Protein 6XPJ (pdb70)

Structure (mmCIF, N/CA/C/O backbone):
data_6XPJ
#
_entry.id   6XPJ
#
_cell.length_a   79.290
_cell.length_b   79.290
_cell.length_c   100.790
_cell.angle_alpha   90.000
_cell.angle_beta   90.000
_cell.angle_gamma   90.000
#
_symmetry.space_group_name_H-M   'P 42 21 2'
#
loop_
_entity.id
_entity.type
_entity.pdbx_description
1 polymer 'Ethanolamine utilization protein EutS'
2 non-polymer 'SULFATE ION'
3 water water
#
loop_
_atom_site.group_PDB
_atom_site.id
_atom_site.type_symbol
_atom_site.label_atom_id
_atom_site.label_alt_id
_atom_site.label_comp_id
_atom_site.label_asym_id
_atom_site.label_entity_id
_atom_site.label_seq_id
_atom_site.pdbx_PDB_ins_code
_atom_site.Cartn_x
_atom_site.Cartn_y
_atom_site.Cartn_z
_atom_site.occupancy
_atom_site.B_iso_or_equiv
_atom_site.auth_seq_id
_atom_site.auth_comp_id
_atom_site.auth_asym_id
_atom_site.auth_atom_id
_atom_site.pdbx_PDB_model_num
ATOM 1 N N . ILE A 1 9 ? 25.115 31.697 -12.882 1.000 51.669 8 ILE A N 1
ATOM 2 C CA . ILE A 1 9 ? 24.867 30.983 -11.582 1.000 47.536 8 ILE A CA 1
ATOM 3 C C . ILE A 1 9 ? 25.874 29.833 -11.458 1.000 40.787 8 ILE A C 1
ATOM 4 O O . ILE A 1 9 ? 25.924 28.985 -12.372 1.000 51.734 8 ILE A O 1
ATOM 9 N N . ASP A 1 10 ? 26.651 29.800 -10.372 1.000 34.985 9 ASP A N 1
ATOM 10 C CA . ASP A 1 10 ? 27.746 28.811 -10.220 1.000 33.475 9 ASP A CA 1
ATOM 11 C C . ASP A 1 10 ? 27.142 27.486 -9.754 1.000 26.410 9 ASP A C 1
ATOM 12 O O . ASP A 1 10 ? 25.948 27.435 -9.443 1.000 28.964 9 ASP A O 1
ATOM 17 N N . ARG A 1 11 ? 27.947 26.449 -9.832 1.000 24.847 10 ARG A N 1
ATOM 18 C CA . ARG A 1 11 ? 27.576 25.055 -9.496 1.000 22.631 10 ARG A CA 1
ATOM 19 C C . ARG A 1 11 ? 28.612 24.542 -8.495 1.000 23.955 10 ARG A C 1
ATOM 20 O O . ARG A 1 11 ? 29.821 24.770 -8.683 1.000 26.245 10 ARG A O 1
ATOM 28 N N . ILE A 1 12 ? 28.147 23.898 -7.447 1.000 21.304 11 ILE A N 1
ATOM 29 C CA . ILE A 1 12 ? 29.016 23.216 -6.448 1.000 22.514 11 ILE A CA 1
ATOM 30 C C . ILE A 1 12 ? 28.449 21.824 -6.215 1.000 21.995 11 ILE A C 1
ATOM 31 O O . ILE A 1 12 ? 27.231 21.655 -6.307 1.000 24.852 11 ILE A O 1
ATOM 36 N N . ILE A 1 13 ? 29.295 20.871 -5.884 1.000 19.164 12 ILE A N 1
ATOM 37 C CA . ILE A 1 13 ? 28.873 19.516 -5.442 1.000 19.695 12 ILE A CA 1
ATOM 38 C C . ILE A 1 13 ? 28.673 19.594 -3.931 1.000 19.139 12 ILE A C 1
ATOM 39 O O . ILE A 1 13 ? 29.588 20.046 -3.222 1.000 19.696 12 ILE A O 1
ATOM 44 N N . GLN A 1 14 ? 27.513 19.153 -3.481 1.000 18.105 13 GLN A N 1
ATOM 45 C CA B GLN A 1 14 ? 27.057 19.099 -2.069 0.500 19.463 13 GLN A CA 1
ATOM 46 C CA C GLN A 1 14 ? 27.261 19.080 -2.026 0.500 17.553 13 GLN A CA 1
ATOM 47 C C . GLN A 1 14 ? 27.047 17.630 -1.639 1.000 16.789 13 GLN A C 1
ATOM 48 O O . GLN A 1 14 ? 26.163 16.953 -2.138 1.000 18.376 13 GLN A O 1
ATOM 59 N N . GLU A 1 15 ? 27.939 17.175 -0.762 1.000 15.836 14 GLU A N 1
ATOM 60 C CA . GLU A 1 15 ? 27.817 15.846 -0.148 1.000 15.870 14 GLU A CA 1
ATOM 61 C C . GLU A 1 15 ? 26.808 15.974 0.985 1.000 17.102 14 GLU A C 1
ATOM 62 O O . GLU A 1 15 ? 27.147 16.592 2.007 1.000 18.980 14 GLU A O 1
ATOM 68 N N . SER A 1 16 ? 25.635 15.376 0.821 1.000 16.548 15 SER A N 1
ATOM 69 C CA . SER A 1 16 ? 24.502 15.501 1.756 1.000 15.809 15 SER A CA 1
ATOM 70 C C . SER A 1 16 ? 24.639 14.474 2.871 1.000 17.453 15 SER A C 1
ATOM 71 O O . SER A 1 16 ? 24.644 13.266 2.603 1.000 17.443 15 SER A O 1
ATOM 74 N N . VAL A 1 17 ? 24.621 14.949 4.099 1.000 16.007 16 VAL A N 1
ATOM 75 C CA . VAL A 1 17 ? 24.572 14.066 5.289 1.000 16.150 16 VAL A CA 1
ATOM 76 C C . VAL A 1 17 ? 23.550 14.684 6.224 1.000 16.464 16 VAL A C 1
ATOM 77 O O . VAL A 1 17 ? 23.313 15.887 6.175 1.000 16.894 16 VAL A O 1
ATOM 81 N N . PRO A 1 18 ? 22.959 13.892 7.121 1.000 17.191 17 PRO A N 1
ATOM 82 C CA . PRO A 1 18 ? 22.067 14.474 8.114 1.000 18.466 17 PRO A CA 1
ATOM 83 C C . PRO A 1 18 ? 22.869 15.275 9.131 1.000 18.257 17 PRO A C 1
ATOM 84 O O . PRO A 1 18 ? 23.969 14.895 9.521 1.000 18.347 17 PRO A O 1
ATOM 88 N N . GLY A 1 19 ? 22.283 16.371 9.597 1.000 16.892 18 GLY A N 1
ATOM 89 C CA . GLY A 1 19 ? 22.784 17.057 10.773 1.000 18.523 18 GLY A CA 1
ATOM 90 C C . GLY A 1 19 ? 22.332 16.371 12.061 1.000 17.291 18 GLY A C 1
ATOM 91 O O . GLY A 1 19 ? 21.746 15.277 12.043 1.000 18.646 18 GLY A O 1
ATOM 92 N N . LYS A 1 20 ? 22.661 16.992 13.186 1.000 17.486 19 LYS A N 1
ATOM 93 C CA . LYS A 1 20 ? 22.415 16.458 14.539 1.000 16.500 19 LYS A CA 1
ATOM 94 C C . LYS A 1 20 ? 21.696 17.559 15.305 1.000 17.113 19 LYS A C 1
ATOM 95 O O . LYS A 1 20 ? 22.337 18.474 15.884 1.000 17.620 19 LYS A O 1
ATOM 101 N N . GLN A 1 21 ? 20.381 17.469 15.334 1.000 15.469 20 GLN A N 1
ATOM 102 C CA . GLN A 1 21 ? 19.558 18.600 15.794 1.000 16.184 20 GLN A CA 1
ATOM 103 C C . GLN A 1 21 ? 18.199 18.131 16.270 1.000 15.920 20 GLN A C 1
ATOM 104 O O . GLN A 1 21 ? 17.560 17.290 15.629 1.000 16.040 20 GLN A O 1
ATOM 110 N N . ILE A 1 22 ? 17.742 18.741 17.350 1.000 15.467 21 ILE A N 1
ATOM 111 C CA . ILE A 1 22 ? 16.303 18.759 17.704 1.000 14.314 21 ILE A CA 1
ATOM 112 C C . ILE A 1 22 ? 15.779 20.118 17.250 1.000 14.879 21 ILE A C 1
ATOM 113 O O . ILE A 1 22 ? 16.289 21.163 17.701 1.000 16.225 21 ILE A O 1
ATOM 118 N N . THR A 1 23 ? 14.802 20.097 16.358 1.000 14.913 22 THR A N 1
ATOM 119 C CA . THR A 1 23 ? 14.249 21.327 15.752 1.000 14.752 22 THR A CA 1
ATOM 120 C C . THR A 1 23 ? 12.913 21.696 16.402 1.000 14.699 22 THR A C 1
ATOM 121 O O . THR A 1 23 ? 12.457 22.828 16.224 1.000 16.118 22 THR A O 1
ATOM 125 N N . LEU A 1 24 ? 12.300 20.803 17.168 1.000 14.127 23 LEU A N 1
ATOM 126 C CA . LEU A 1 24 ? 11.030 21.077 17.854 1.000 14.596 23 LEU A CA 1
ATOM 127 C C . LEU A 1 24 ? 10.979 20.216 19.091 1.000 14.229 23 LEU A C 1
ATOM 128 O O . LEU A 1 24 ? 11.254 19.012 19.008 1.000 14.627 23 LEU A O 1
ATOM 133 N N . ALA A 1 25 ? 10.605 20.843 20.199 1.000 14.964 24 ALA A N 1
ATOM 134 C CA . ALA A 1 25 ? 10.367 20.169 21.487 1.000 14.391 24 ALA A CA 1
ATOM 135 C C . ALA A 1 25 ? 9.249 20.948 22.147 1.000 15.592 24 ALA A C 1
ATOM 136 O O . ALA A 1 25 ? 9.513 21.969 22.808 1.000 16.594 24 ALA A O 1
ATOM 138 N N . HIS A 1 26 ? 8.016 20.540 21.874 1.000 14.917 25 HIS A N 1
ATOM 139 C CA . HIS A 1 26 ? 6.852 21.419 22.021 1.000 15.401 25 HIS A CA 1
ATOM 140 C C . HIS A 1 26 ? 5.775 20.735 22.830 1.000 14.938 25 HIS A C 1
ATOM 141 O O . HIS A 1 26 ? 5.505 19.553 22.594 1.000 16.207 25 HIS A O 1
ATOM 148 N N . VAL A 1 27 ? 5.097 21.484 23.704 1.000 15.298 26 VAL A N 1
ATOM 149 C CA . VAL A 1 27 ? 3.900 20.964 24.401 1.000 16.249 26 VAL A CA 1
ATOM 150 C C . VAL A 1 27 ? 2.693 21.795 23.978 1.000 17.221 26 VAL A C 1
ATOM 151 O O . VAL A 1 27 ? 2.740 23.054 24.062 1.000 16.673 26 VAL A O 1
ATOM 155 N N . ILE A 1 28 ? 1.639 21.108 23.571 1.000 17.812 27 ILE A N 1
ATOM 156 C CA . ILE A 1 28 ? 0.299 21.721 23.412 1.000 17.424 27 ILE A CA 1
ATOM 157 C C . ILE A 1 28 ? -0.402 21.435 24.732 1.000 16.530 27 ILE A C 1
ATOM 158 O O . ILE A 1 28 ? -0.688 20.253 25.013 1.000 17.916 27 ILE A O 1
ATOM 163 N N . ALA A 1 29 ? -0.611 22.462 25.553 1.000 19.464 28 ALA A N 1
ATOM 164 C CA . ALA A 1 29 ? -1.031 22.286 26.961 1.000 21.814 28 ALA A CA 1
ATOM 165 C C . ALA A 1 29 ? -2.456 21.745 27.023 1.000 20.759 28 ALA A C 1
ATOM 166 O O . ALA A 1 29 ? -2.717 20.821 27.858 1.000 23.571 28 ALA A O 1
ATOM 168 N N . ALA A 1 30 ? -3.347 22.276 26.174 1.000 20.440 29 ALA A N 1
ATOM 169 C CA . ALA A 1 30 ? -4.791 21.957 26.188 1.000 24.065 29 ALA A CA 1
ATOM 170 C C . ALA A 1 30 ? -5.273 21.810 24.753 1.000 21.808 29 ALA A C 1
ATOM 171 O O . ALA A 1 30 ? -5.982 22.676 24.245 1.000 23.111 29 ALA A O 1
ATOM 173 N N . PRO A 1 31 ? -4.911 20.710 24.055 1.000 20.129 30 PRO A N 1
ATOM 174 C CA . PRO A 1 31 ? -5.299 20.534 22.658 1.000 21.829 30 PRO A CA 1
ATOM 175 C C . PRO A 1 31 ? -6.810 20.677 22.440 1.000 20.668 30 PRO A C 1
ATOM 176 O O . PRO A 1 31 ? -7.609 20.238 23.269 1.000 22.414 30 PRO A O 1
ATOM 180 N N . ILE A 1 32 ? -7.164 21.218 21.287 1.000 20.940 31 ILE A N 1
ATOM 181 C CA . ILE A 1 32 ? -8.563 21.156 20.777 1.000 22.527 31 ILE A CA 1
ATOM 182 C C . ILE A 1 32 ? -8.931 19.712 20.406 1.000 24.009 31 ILE A C 1
ATOM 183 O O . ILE A 1 32 ? -8.045 18.873 20.134 1.000 24.235 31 ILE A O 1
ATOM 188 N N . GLU A 1 33 ? -10.233 19.453 20.341 1.000 26.212 32 GLU A N 1
ATOM 189 C CA . GLU A 1 33 ? -10.784 18.093 20.087 1.000 28.042 32 GLU A CA 1
ATOM 190 C C . GLU A 1 33 ? -10.257 17.524 18.766 1.000 26.379 32 GLU A C 1
ATOM 191 O O . GLU A 1 33 ? -9.886 16.341 18.740 1.000 28.617 32 GLU A O 1
ATOM 197 N N . ALA A 1 34 ? -10.203 18.333 17.696 1.000 31.071 33 ALA A N 1
ATOM 198 C CA . ALA A 1 34 ? -9.794 17.869 16.346 1.000 32.012 33 ALA A CA 1
ATOM 199 C C . ALA A 1 34 ? -8.363 17.333 16.390 1.000 32.109 33 ALA A C 1
ATOM 200 O O . ALA A 1 34 ? -8.013 16.420 15.638 1.000 32.271 33 ALA A O 1
ATOM 202 N N . VAL A 1 35 ? -7.532 17.882 17.273 1.000 30.717 34 VAL A N 1
ATOM 203 C CA . VAL A 1 35 ? -6.098 17.504 17.366 1.000 28.044 34 VAL A CA 1
ATOM 204 C C . VAL A 1 35 ? -5.966 16.174 18.110 1.000 24.060 34 VAL A C 1
ATOM 205 O O . VAL A 1 35 ? -5.179 15.301 17.714 1.000 27.619 34 VAL A O 1
ATOM 209 N N . TYR A 1 36 ? -6.702 15.999 19.203 1.000 26.180 35 TYR A N 1
ATOM 210 C CA . TYR A 1 36 ? -6.732 14.671 19.849 1.000 24.888 35 TYR A CA 1
ATOM 211 C C . TYR A 1 36 ? -7.211 13.642 18.812 1.000 27.658 35 TYR A C 1
ATOM 212 O O . TYR A 1 36 ? -6.644 12.563 18.711 1.000 28.195 35 TYR A O 1
ATOM 221 N N . GLU A 1 37 ? -8.249 13.996 18.046 1.000 29.664 36 GLU A N 1
ATOM 222 C CA . GLU A 1 37 ? -8.882 13.042 17.090 1.000 35.442 36 GLU A CA 1
ATOM 223 C C . GLU A 1 37 ? -7.871 12.692 15.983 1.000 37.674 36 GLU A C 1
ATOM 224 O O . GLU A 1 37 ? -7.767 11.509 15.651 1.000 34.277 36 GLU A O 1
ATOM 230 N N . CYS A 1 38 ? -7.081 13.644 15.474 1.000 36.464 37 CYS A N 1
ATOM 231 C CA . CYS A 1 38 ? -6.106 13.369 14.383 1.000 38.684 37 CYS A CA 1
ATOM 232 C C . CYS A 1 38 ? -5.021 12.391 14.873 1.000 38.871 37 CYS A C 1
ATOM 233 O O . CYS A 1 38 ? -4.553 11.609 14.045 1.000 40.413 37 CYS A O 1
ATOM 236 N N . LEU A 1 39 ? -4.649 12.391 16.166 1.000 31.635 38 LEU A N 1
ATOM 237 C CA . LEU A 1 39 ? -3.605 11.493 16.732 1.000 31.949 38 LEU A CA 1
ATOM 238 C C . LEU A 1 39 ? -4.217 10.152 17.160 1.000 29.123 38 LEU A C 1
ATOM 239 O O . LEU A 1 39 ? -3.459 9.218 17.456 1.000 31.728 38 LEU A O 1
ATOM 244 N N . GLY A 1 40 ? -5.550 10.071 17.232 1.000 28.304 39 GLY A N 1
ATOM 245 C CA . GLY A 1 40 ? -6.278 8.867 17.677 1.000 27.856 39 GLY A CA 1
ATOM 246 C C . GLY A 1 40 ? -6.156 8.600 19.165 1.000 26.634 39 GLY A C 1
ATOM 247 O O . GLY A 1 40 ? -6.225 7.432 19.569 1.000 28.382 39 GLY A O 1
ATOM 248 N N . VAL A 1 41 ? -5.969 9.631 19.986 1.000 25.695 40 VAL A N 1
ATOM 249 C CA . VAL A 1 41 ? -5.663 9.459 21.436 1.000 25.750 40 VAL A CA 1
ATOM 250 C C . VAL A 1 41 ? -6.866 9.867 22.280 1.000 25.266 40 VAL A C 1
ATOM 251 O O . VAL A 1 41 ? -7.806 10.505 21.763 1.000 23.457 40 VAL A O 1
ATOM 255 N N . ASP A 1 42 ? -6.802 9.527 23.555 1.000 25.132 41 ASP A N 1
ATOM 256 C CA . ASP A 1 42 ? -7.792 9.955 24.567 1.000 24.631 41 ASP A CA 1
ATOM 257 C C . ASP A 1 42 ? -7.833 11.484 24.565 1.000 26.621 41 ASP A C 1
ATOM 258 O O . ASP A 1 42 ? -6.747 12.110 24.415 1.000 27.733 41 ASP A O 1
ATOM 263 N N . HIS A 1 43 ? -9.002 12.083 24.725 1.000 24.464 42 HIS A N 1
ATOM 264 C CA . HIS A 1 43 ? -9.153 13.566 24.688 1.000 24.677 42 HIS A CA 1
ATOM 265 C C . HIS A 1 43 ? -8.905 14.135 26.090 1.000 25.078 42 HIS A C 1
ATOM 266 O O . HIS A 1 43 ? -9.790 14.755 26.667 1.000 28.422 42 HIS A O 1
ATOM 273 N N . GLU A 1 44 ? -7.690 13.960 26.590 1.000 25.893 43 GLU A N 1
ATOM 274 C CA . GLU A 1 44 ? -7.310 14.415 27.942 1.000 28.664 43 GLU A CA 1
ATOM 275 C C . GLU A 1 44 ? -5.819 14.726 27.907 1.000 26.238 43 GLU A C 1
ATOM 276 O O . GLU A 1 44 ? -5.091 14.046 27.176 1.000 24.693 43 GLU A O 1
ATOM 282 N N . GLY A 1 45 ? -5.418 15.758 28.638 1.000 25.278 44 GLY A N 1
ATOM 283 C CA . GLY A 1 45 ? -4.003 16.029 28.883 1.000 24.684 44 GLY A CA 1
ATOM 284 C C . GLY A 1 45 ? -3.327 16.741 27.730 1.000 20.893 44 GLY A C 1
ATOM 285 O O . GLY A 1 45 ? -3.981 17.126 26.746 1.000 23.669 44 GLY A O 1
ATOM 286 N N . ALA A 1 46 ? -2.042 16.937 27.909 1.000 19.359 45 ALA A N 1
ATOM 287 C CA . ALA A 1 46 ? -1.156 17.689 27.024 1.000 17.583 45 ALA A CA 1
ATOM 288 C C . ALA A 1 46 ? -0.554 16.739 25.993 1.000 18.086 45 ALA A C 1
ATOM 289 O O . ALA A 1 46 ? -0.501 15.519 26.215 1.000 20.418 45 ALA A O 1
ATOM 291 N N . ILE A 1 47 ? -0.081 17.305 24.906 1.000 17.433 46 ILE A N 1
ATOM 292 C CA . ILE A 1 47 ? 0.638 16.551 23.859 1.000 18.361 46 ILE A CA 1
ATOM 293 C C . ILE A 1 47 ? 2.037 17.133 23.743 1.000 17.887 46 ILE A C 1
ATOM 294 O O . ILE A 1 47 ? 2.155 18.347 23.555 1.000 17.895 46 ILE A O 1
ATOM 299 N N . GLY A 1 48 ? 3.037 16.259 23.721 1.000 17.514 47 GLY A N 1
ATOM 300 C CA . GLY A 1 48 ? 4.429 16.628 23.436 1.000 16.983 47 GLY A CA 1
ATOM 301 C C . GLY A 1 48 ? 4.791 16.217 22.023 1.000 16.384 47 GLY A C 1
ATOM 302 O O . GLY A 1 48 ? 4.365 15.123 21.568 1.000 16.893 47 GLY A O 1
ATOM 303 N N . VAL A 1 49 ? 5.473 17.094 21.306 1.000 16.256 48 VAL A N 1
ATOM 304 C CA . VAL A 1 49 ? 5.855 16.849 19.894 1.000 16.555 48 VAL A CA 1
ATOM 305 C C . VAL A 1 49 ? 7.347 17.123 19.764 1.000 15.240 48 VAL A C 1
ATOM 306 O O . VAL A 1 49 ? 7.805 18.213 20.146 1.000 15.694 48 VAL A O 1
ATOM 310 N N . VAL A 1 50 ? 8.083 16.191 19.165 1.000 14.083 49 VAL A N 1
ATOM 311 C CA . VAL A 1 50 ? 9.545 16.313 18.962 1.000 15.740 49 VAL A CA 1
ATOM 312 C C . VAL A 1 50 ? 9.878 16.046 17.500 1.000 15.129 49 VAL A C 1
ATOM 313 O O . VAL A 1 50 ? 9.379 15.061 16.909 1.000 15.469 49 VAL A O 1
ATOM 317 N N . SER A 1 51 ? 10.728 16.900 16.956 1.000 14.450 50 SER A N 1
ATOM 318 C CA . SER A 1 51 ? 11.326 16.793 15.600 1.000 14.185 50 SER A CA 1
ATOM 319 C C . SER A 1 51 ? 12.820 16.607 15.788 1.000 14.441 50 SER A C 1
ATOM 320 O O . SER A 1 51 ? 13.441 17.501 16.407 1.000 15.057 50 SER A O 1
ATOM 323 N N . LEU A 1 52 ? 13.364 15.530 15.236 1.000 15.245 51 LEU A N 1
ATOM 324 C CA . LEU A 1 52 ? 14.785 15.155 15.410 1.000 16.288 51 LEU A CA 1
ATOM 325 C C . LEU A 1 52 ? 15.430 14.852 14.058 1.000 14.539 51 LEU A C 1
ATOM 326 O O . LEU A 1 52 ? 14.774 14.356 13.133 1.000 15.385 51 LEU A O 1
ATOM 331 N N . THR A 1 53 ? 16.738 15.027 14.027 1.000 14.737 52 THR A N 1
ATOM 332 C CA . THR A 1 53 ? 17.617 14.672 12.904 1.000 14.281 52 THR A CA 1
ATOM 333 C C . THR A 1 53 ? 18.934 14.219 13.499 1.000 14.065 52 THR A C 1
ATOM 334 O O . THR A 1 53 ? 19.456 14.907 14.366 1.000 16.049 52 THR A O 1
ATOM 338 N N . PRO A 1 54 ? 19.507 13.071 13.103 1.000 14.720 53 PRO A N 1
ATOM 339 C CA . PRO A 1 54 ? 18.956 12.161 12.106 1.000 15.018 53 PRO A CA 1
ATOM 340 C C . PRO A 1 54 ? 17.718 11.445 12.656 1.000 16.335 53 PRO A C 1
ATOM 341 O O . PRO A 1 54 ? 17.549 11.329 13.872 1.000 15.664 53 PRO A O 1
ATOM 345 N N . ASN A 1 55 ? 16.933 10.898 11.744 1.000 15.721 54 ASN A N 1
ATOM 346 C CA . ASN A 1 55 ? 15.588 10.384 12.089 1.000 16.414 54 ASN A CA 1
ATOM 347 C C . ASN A 1 55 ? 15.670 9.191 13.053 1.000 15.214 54 ASN A C 1
ATOM 348 O O . ASN A 1 55 ? 14.715 8.987 13.810 1.000 16.119 54 ASN A O 1
ATOM 353 N N . GLU A 1 56 ? 16.741 8.408 13.018 1.000 15.043 55 GLU A N 1
ATOM 354 C CA . GLU A 1 56 ? 16.877 7.217 13.874 1.000 15.773 55 GLU A CA 1
ATOM 355 C C . GLU A 1 56 ? 16.860 7.625 15.346 1.000 15.561 55 GLU A C 1
ATOM 356 O O . GLU A 1 56 ? 16.574 6.754 16.194 1.000 18.223 55 GLU A O 1
ATOM 362 N N . THR A 1 57 ? 17.163 8.880 15.669 1.000 14.613 56 THR A N 1
ATOM 363 C CA . THR A 1 57 ? 17.210 9.306 17.093 1.000 15.811 56 THR A CA 1
ATOM 364 C C . THR A 1 57 ? 15.802 9.355 17.688 1.000 16.368 56 THR A C 1
ATOM 365 O O . THR A 1 57 ? 15.684 9.517 18.915 1.000 15.605 56 THR A O 1
ATOM 369 N N . ALA A 1 58 ? 14.745 9.213 16.890 1.000 15.368 57 ALA A N 1
ATOM 370 C CA . ALA A 1 58 ? 13.385 9.206 17.455 1.000 15.471 57 ALA A CA 1
ATOM 371 C C . ALA A 1 58 ? 13.283 8.162 18.570 1.000 15.448 57 ALA A C 1
ATOM 372 O O . ALA A 1 58 ? 12.668 8.460 19.602 1.000 16.274 57 ALA A O 1
ATOM 374 N N . ILE A 1 59 ? 13.859 6.987 18.374 1.000 16.226 58 ILE A N 1
ATOM 375 C CA . ILE A 1 59 ? 13.712 5.902 19.378 1.000 17.313 58 ILE A CA 1
ATOM 376 C C . ILE A 1 59 ? 14.439 6.307 20.676 1.000 16.446 58 ILE A C 1
ATOM 377 O O . ILE A 1 59 ? 13.970 5.924 21.768 1.000 17.713 58 ILE A O 1
ATOM 382 N N . ILE A 1 60 ? 15.534 7.065 20.575 1.000 16.570 59 ILE A N 1
ATOM 383 C CA . ILE A 1 60 ? 16.311 7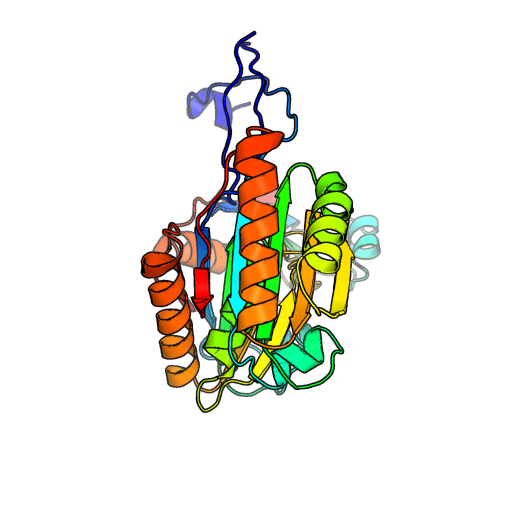.489 21.768 1.000 16.455 59 ILE A CA 1
ATOM 384 C C . ILE A 1 60 ? 15.459 8.496 22.534 1.000 17.281 59 ILE A C 1
ATOM 385 O O . ILE A 1 60 ? 15.342 8.385 23.748 1.000 17.039 59 ILE A O 1
ATOM 390 N N . ALA A 1 61 ? 14.857 9.455 21.838 1.000 16.618 60 ALA A N 1
ATOM 391 C CA . ALA A 1 61 ? 14.006 10.468 22.491 1.000 15.839 60 ALA A CA 1
ATOM 392 C C . ALA A 1 61 ? 12.771 9.833 23.127 1.000 16.928 60 ALA A C 1
ATOM 393 O O . ALA A 1 61 ? 12.412 10.228 24.238 1.000 17.015 60 ALA A O 1
ATOM 395 N N . ALA A 1 62 ? 12.145 8.863 22.467 1.000 16.957 61 ALA A N 1
ATOM 396 C CA . ALA A 1 62 ? 10.965 8.156 23.003 1.000 17.161 61 ALA A CA 1
ATOM 397 C C . ALA A 1 62 ? 11.355 7.442 24.300 1.000 17.593 61 ALA A C 1
ATOM 398 O O . ALA A 1 62 ? 10.606 7.510 25.285 1.000 17.997 61 ALA A O 1
ATOM 400 N N . ASP A 1 63 ? 12.520 6.805 24.320 1.000 16.904 62 ASP A N 1
ATOM 401 C CA . ASP A 1 63 ? 13.011 6.071 25.508 1.000 18.401 62 ASP A CA 1
ATOM 402 C C . ASP A 1 63 ? 13.209 7.059 26.662 1.000 19.669 62 ASP A C 1
ATOM 403 O O . ASP A 1 63 ? 12.772 6.789 27.792 1.000 19.707 62 ASP A O 1
ATOM 408 N N . ILE A 1 64 ? 13.835 8.188 26.404 1.000 18.142 63 ILE A N 1
ATOM 409 C CA . ILE A 1 64 ? 14.070 9.208 27.473 1.000 18.601 63 ILE A CA 1
ATOM 410 C C . ILE A 1 64 ? 12.717 9.729 27.980 1.000 20.635 63 ILE A C 1
ATOM 411 O O . ILE A 1 64 ? 12.523 9.820 29.203 1.000 20.744 63 ILE A O 1
ATOM 416 N N . ALA A 1 65 ? 11.794 10.068 27.088 1.000 18.281 64 ALA A N 1
ATOM 417 C CA . ALA A 1 65 ? 10.474 10.619 27.449 1.000 20.475 64 ALA A CA 1
ATOM 418 C C . ALA A 1 65 ? 9.753 9.637 28.365 1.000 22.813 64 ALA A C 1
ATOM 419 O O . ALA A 1 65 ? 9.281 10.074 29.428 1.000 23.112 64 ALA A O 1
ATOM 421 N N . GLY A 1 66 ? 9.706 8.357 27.991 1.000 20.663 65 GLY A N 1
ATOM 422 C CA . GLY A 1 66 ? 9.009 7.322 28.795 1.000 23.982 65 GLY A CA 1
ATOM 423 C C . GLY A 1 66 ? 9.680 7.103 30.143 1.000 24.137 65 GLY A C 1
ATOM 424 O O . GLY A 1 66 ? 8.957 6.876 31.149 1.000 27.937 65 GLY A O 1
ATOM 425 N N . ALA A 1 67 ? 11.000 7.198 30.230 1.000 24.200 66 ALA A N 1
ATOM 426 C CA . ALA A 1 67 ? 11.750 6.976 31.495 1.000 25.390 66 ALA A CA 1
ATOM 427 C C . ALA A 1 67 ? 11.710 8.224 32.397 1.000 28.715 66 ALA A C 1
ATOM 428 O O . ALA A 1 67 ? 11.928 8.101 33.633 1.000 28.364 66 ALA A O 1
ATOM 430 N N . ALA A 1 68 ? 11.497 9.409 31.825 1.000 27.352 67 ALA A N 1
ATOM 431 C CA . ALA A 1 68 ? 11.554 10.720 32.528 1.000 25.270 67 ALA A CA 1
ATOM 432 C C . ALA A 1 68 ? 10.311 10.942 33.392 1.000 28.712 67 ALA A C 1
ATOM 433 O O . ALA A 1 68 ? 10.427 11.647 34.439 1.000 27.976 67 ALA A O 1
ATOM 435 N N . ALA A 1 69 ? 9.150 10.491 32.917 1.000 24.326 68 ALA A N 1
ATOM 436 C CA . ALA A 1 69 ? 7.842 10.911 33.468 1.000 25.610 68 ALA A CA 1
ATOM 437 C C . ALA A 1 69 ? 6.761 9.913 33.067 1.000 28.757 68 ALA A C 1
ATOM 438 O O . ALA A 1 69 ? 7.022 9.080 32.176 1.000 29.250 68 ALA A O 1
ATOM 440 N N . ASN A 1 70 ? 5.602 10.004 33.731 1.000 29.568 69 ASN A N 1
ATOM 441 C CA . ASN A 1 70 ? 4.430 9.138 33.474 1.000 32.234 69 ASN A CA 1
ATOM 442 C C . ASN A 1 70 ? 3.710 9.679 32.230 1.000 29.034 69 ASN A C 1
ATOM 443 O O . ASN A 1 70 ? 2.759 10.492 32.343 1.000 31.267 69 ASN A O 1
ATOM 448 N N . ILE A 1 71 ? 4.230 9.328 31.065 1.000 27.045 70 ILE A N 1
ATOM 449 C CA . ILE A 1 71 ? 3.646 9.752 29.771 1.000 23.559 70 ILE A CA 1
ATOM 450 C C . ILE A 1 71 ? 3.282 8.483 29.019 1.000 23.003 70 ILE A C 1
ATOM 451 O O . ILE A 1 71 ? 3.792 7.372 29.373 1.000 25.860 70 ILE A O 1
ATOM 456 N N . ASP A 1 72 ? 2.447 8.655 28.008 1.000 22.582 71 ASP A N 1
ATOM 457 C CA . ASP A 1 72 ? 2.009 7.595 27.070 1.000 23.811 71 ASP A CA 1
ATOM 458 C C . ASP A 1 72 ? 2.607 7.944 25.709 1.000 23.779 71 ASP A C 1
ATOM 459 O O . ASP A 1 72 ? 2.332 9.042 25.206 1.000 25.138 71 ASP A O 1
ATOM 464 N N . ILE A 1 73 ? 3.435 7.087 25.154 1.000 22.259 72 ILE A N 1
ATOM 465 C CA . ILE A 1 73 ? 3.968 7.324 23.784 1.000 21.587 72 ILE A CA 1
ATOM 466 C C . ILE A 1 73 ? 2.838 7.122 22.775 1.000 23.692 72 ILE A C 1
ATOM 467 O O . ILE A 1 73 ? 2.221 6.037 22.789 1.000 26.472 72 ILE A O 1
ATOM 472 N N . CYS A 1 74 ? 2.606 8.100 21.905 1.000 20.581 73 CYS A N 1
ATOM 473 C CA . CYS A 1 74 ? 1.577 8.064 20.836 1.000 22.503 73 CYS A CA 1
ATOM 474 C C . CYS A 1 74 ? 2.193 7.366 19.631 1.000 22.915 73 CYS A C 1
ATOM 475 O O . CYS A 1 74 ? 1.628 6.386 19.114 1.000 25.622 73 CYS A O 1
ATOM 478 N N . PHE A 1 75 ? 3.355 7.833 19.192 1.000 19.502 74 PHE A N 1
ATOM 479 C CA . PHE A 1 75 ? 4.083 7.159 18.112 1.000 20.625 74 PHE A CA 1
ATOM 480 C C . PHE A 1 75 ? 5.555 7.522 18.210 1.000 19.209 74 PHE A C 1
ATOM 481 O O . PHE A 1 75 ? 5.931 8.572 18.745 1.000 19.214 74 PHE A O 1
ATOM 489 N N . VAL A 1 76 ? 6.363 6.627 17.652 1.000 18.654 75 VAL A N 1
ATOM 490 C CA . VAL A 1 76 ? 7.816 6.818 17.457 1.000 18.646 75 VAL A CA 1
ATOM 491 C C . VAL A 1 76 ? 8.060 6.555 15.976 1.000 18.484 75 VAL A C 1
ATOM 492 O O . VAL A 1 76 ? 7.865 5.392 15.520 1.000 19.728 75 VAL A O 1
ATOM 496 N N . ASP A 1 77 ? 8.464 7.565 15.214 1.000 15.957 76 ASP A N 1
ATOM 497 C CA . ASP A 1 77 ? 8.550 7.475 13.744 1.000 15.849 76 ASP A CA 1
ATOM 498 C C . ASP A 1 77 ? 9.998 7.701 13.323 1.000 16.699 76 ASP A C 1
ATOM 499 O O . ASP A 1 77 ? 10.461 8.847 13.240 1.000 16.998 76 ASP A O 1
ATOM 504 N N . ARG A 1 78 ? 10.686 6.601 13.038 1.000 16.379 77 ARG A N 1
ATOM 505 C CA . ARG A 1 78 ? 12.092 6.656 12.570 1.000 16.501 77 ARG A CA 1
ATOM 506 C C . ARG A 1 78 ? 12.165 7.012 11.084 1.000 18.626 77 ARG A C 1
ATOM 507 O O . ARG A 1 78 ? 13.286 7.214 10.561 1.000 19.683 77 ARG A O 1
ATOM 515 N N . PHE A 1 79 ? 11.031 7.044 10.389 1.000 17.877 78 PHE A N 1
ATOM 516 C CA . PHE A 1 79 ? 10.954 7.397 8.953 1.000 18.581 78 PHE A CA 1
ATOM 517 C C . PHE A 1 79 ? 10.927 8.919 8.803 1.000 19.934 78 PHE A C 1
ATOM 518 O O . PHE A 1 79 ? 11.489 9.415 7.800 1.000 21.118 78 PHE A O 1
ATOM 526 N N . THR A 1 80 ? 10.260 9.624 9.712 1.000 18.658 79 THR A N 1
ATOM 527 C CA . THR A 1 80 ? 10.138 11.094 9.668 1.000 16.699 79 THR A CA 1
ATOM 528 C C . THR A 1 80 ? 11.019 11.757 10.729 1.000 16.600 79 THR A C 1
ATOM 529 O O . THR A 1 80 ? 11.216 12.947 10.628 1.000 18.329 79 THR A O 1
ATOM 533 N N . GLY A 1 81 ? 11.494 11.025 11.717 1.000 15.258 80 GLY A N 1
ATOM 534 C CA . GLY A 1 81 ? 12.269 11.618 12.805 1.000 14.274 80 GLY A CA 1
ATOM 535 C C . GLY A 1 81 ? 11.358 12.353 13.759 1.000 15.118 80 GLY A C 1
ATOM 536 O O . GLY A 1 81 ? 11.636 13.529 14.080 1.000 15.369 80 GLY A O 1
ATOM 537 N N . SER A 1 82 ? 10.299 11.701 14.219 1.000 15.754 81 SER A N 1
ATOM 538 C CA . SER A 1 82 ? 9.239 12.358 14.995 1.000 14.893 81 SER A CA 1
ATOM 539 C C . SER A 1 82 ? 8.814 11.496 16.171 1.000 15.193 81 SER A C 1
ATOM 540 O O . SER A 1 82 ? 8.719 10.266 16.025 1.000 16.766 81 SER A O 1
ATOM 543 N N . VAL A 1 83 ? 8.489 12.147 17.276 1.000 14.722 82 VAL A N 1
ATOM 544 C CA . VAL A 1 83 ? 7.900 11.472 18.460 1.000 15.900 82 VAL A CA 1
ATOM 545 C C . VAL A 1 83 ? 6.754 12.331 18.934 1.000 15.462 82 VAL A C 1
ATOM 546 O O . VAL A 1 83 ? 6.878 13.575 19.012 1.000 15.854 82 VAL A O 1
ATOM 550 N N . MET A 1 84 ? 5.666 11.689 19.305 1.000 16.456 83 MET A N 1
ATOM 551 C CA A MET A 1 84 ? 4.585 12.407 20.013 0.500 16.895 83 MET A CA 1
ATOM 552 C CA B MET A 1 84 ? 4.581 12.389 20.008 0.500 18.352 83 MET A CA 1
ATOM 553 C C . MET A 1 84 ? 4.161 11.576 21.226 1.000 17.823 83 MET A C 1
ATOM 554 O O . MET A 1 84 ? 4.190 10.321 21.164 1.000 17.868 83 MET A O 1
ATOM 563 N N . PHE A 1 85 ? 3.831 12.258 22.310 1.000 17.699 84 PHE A N 1
ATOM 564 C CA . PHE A 1 85 ? 3.422 11.564 23.551 1.000 18.943 84 PHE A CA 1
ATOM 565 C C . PHE A 1 85 ? 2.434 12.448 24.287 1.000 18.980 84 PHE A C 1
ATOM 566 O O . PHE A 1 85 ? 2.305 13.625 23.989 1.000 18.490 84 PHE A O 1
ATOM 574 N N . SER A 1 86 ? 1.767 11.841 25.262 1.000 19.721 85 SER A N 1
ATOM 575 C CA . SER A 1 86 ? 0.666 12.491 26.001 1.000 20.025 85 SER A CA 1
ATOM 576 C C . SER A 1 86 ? 0.875 12.283 27.490 1.000 20.853 85 SER A C 1
ATOM 577 O O . SER A 1 86 ? 1.541 11.327 27.909 1.000 23.179 85 SER A O 1
ATOM 580 N N . GLY A 1 87 ? 0.275 13.172 28.260 1.000 21.655 86 GLY A N 1
ATOM 581 C CA . GLY A 1 87 ? 0.304 13.100 29.724 1.000 22.088 86 GLY A CA 1
ATOM 582 C C . GLY A 1 87 ? -0.154 14.412 30.318 1.000 21.771 86 GLY A C 1
ATOM 583 O O . GLY A 1 87 ? -0.558 15.316 29.561 1.000 21.458 86 GLY A O 1
ATOM 584 N N . ASP A 1 88 ? -0.116 14.528 31.641 1.000 22.281 87 ASP A N 1
ATOM 585 C CA . ASP A 1 88 ? -0.397 15.834 32.269 1.000 23.413 87 ASP A CA 1
ATOM 586 C C . ASP A 1 88 ? 0.667 16.837 31.822 1.000 23.158 87 ASP A C 1
ATOM 587 O O . ASP A 1 88 ? 1.802 16.420 31.452 1.000 21.840 87 ASP A O 1
ATOM 592 N N . ILE A 1 89 ? 0.356 18.125 31.856 1.000 23.403 88 ILE A N 1
ATOM 593 C CA . ILE A 1 89 ? 1.290 19.172 31.362 1.000 23.632 88 ILE A CA 1
ATOM 594 C C . ILE A 1 89 ? 2.656 19.035 32.050 1.000 25.042 88 ILE A C 1
ATOM 595 O O . ILE A 1 89 ? 3.690 19.097 31.348 1.000 23.313 88 ILE A O 1
ATOM 600 N N . GLN A 1 90 ? 2.715 18.845 33.365 1.000 24.998 89 GLN A N 1
ATOM 601 C CA A GLN A 1 90 ? 3.986 18.789 34.132 0.500 25.097 89 GLN A CA 1
ATOM 602 C CA B GLN A 1 90 ? 4.033 18.839 34.068 0.500 24.792 89 GLN A CA 1
ATOM 603 C C . GLN A 1 90 ? 4.842 17.620 33.610 1.000 23.176 89 GLN A C 1
ATOM 604 O O . GLN A 1 90 ? 6.081 17.780 33.443 1.000 24.314 89 GLN A O 1
ATOM 615 N N . SER A 1 91 ? 4.205 16.469 33.421 1.000 21.308 90 SER A N 1
ATOM 616 C CA . SER A 1 91 ? 4.858 15.207 32.982 1.000 20.519 90 SER A CA 1
ATOM 617 C C . SER A 1 91 ? 5.424 15.414 31.575 1.000 18.900 90 SER A C 1
ATOM 618 O O . SER A 1 91 ? 6.586 15.093 31.301 1.000 19.127 90 SER A O 1
ATOM 621 N N . VAL A 1 92 ? 4.607 15.949 30.690 1.000 19.875 91 VAL A N 1
ATOM 622 C CA . VAL A 1 92 ? 5.056 16.179 29.294 1.000 18.795 91 VAL A CA 1
ATOM 623 C C . VAL A 1 92 ? 6.218 17.170 29.303 1.000 18.803 91 VAL A C 1
ATOM 624 O O . VAL A 1 92 ? 7.219 16.930 28.587 1.000 18.476 91 VAL A O 1
ATOM 628 N N . GLU A 1 93 ? 6.124 18.265 30.062 1.000 18.678 92 GLU A N 1
ATOM 629 C CA . GLU A 1 93 ? 7.230 19.259 30.109 1.000 20.437 92 GLU A CA 1
ATOM 630 C C . GLU A 1 93 ? 8.497 18.595 30.672 1.000 19.927 92 GLU A C 1
ATOM 631 O O . GLU A 1 93 ? 9.582 18.854 30.120 1.000 19.806 92 GLU A O 1
ATOM 637 N N . THR A 1 94 ? 8.400 17.749 31.705 1.000 20.371 93 THR A N 1
ATOM 638 C CA . THR A 1 94 ? 9.572 17.056 32.288 1.000 21.897 93 THR A CA 1
ATOM 639 C C . THR A 1 94 ? 10.232 16.209 31.197 1.000 20.940 93 THR A C 1
ATOM 640 O O . THR A 1 94 ? 11.470 16.198 31.077 1.000 21.573 93 THR A O 1
ATOM 644 N N . SER A 1 95 ? 9.418 15.469 30.453 1.000 19.676 94 SER A N 1
ATOM 645 C CA . SER A 1 95 ? 9.912 14.563 29.389 1.000 19.168 94 SER A CA 1
ATOM 646 C C . SER A 1 95 ? 10.634 15.385 28.312 1.000 17.573 94 SER A C 1
ATOM 647 O O . SER A 1 95 ? 11.740 15.019 27.913 1.000 17.801 94 SER A O 1
ATOM 650 N N . LEU A 1 96 ? 10.054 16.504 27.876 1.000 17.779 95 LEU A N 1
ATOM 651 C CA . LEU A 1 96 ? 10.712 17.352 26.860 1.000 17.262 95 LEU A CA 1
ATOM 652 C C . LEU A 1 96 ? 12.030 17.904 27.411 1.000 17.226 95 LEU A C 1
ATOM 653 O O . LEU A 1 96 ? 13.013 17.943 26.675 1.000 17.825 95 LEU A O 1
ATOM 658 N N . GLU A 1 97 ? 12.035 18.354 28.669 1.000 17.407 96 GLU A N 1
ATOM 659 C CA . GLU A 1 97 ? 13.258 18.916 29.297 1.000 21.032 96 GLU A CA 1
ATOM 660 C C . GLU A 1 97 ? 14.340 17.835 29.300 1.000 17.544 96 GLU A C 1
ATOM 661 O O . GLU A 1 97 ? 15.512 18.139 28.977 1.000 19.437 96 GLU A O 1
ATOM 667 N N . ASP A 1 98 ? 13.985 16.597 29.653 1.000 19.491 97 ASP A N 1
ATOM 668 C CA . ASP A 1 98 ? 15.009 15.535 29.789 1.000 19.121 97 ASP A CA 1
ATOM 669 C C . ASP A 1 98 ? 15.573 15.203 28.394 1.000 18.204 97 ASP A C 1
ATOM 670 O O . ASP A 1 98 ? 16.796 14.917 28.236 1.000 19.050 97 ASP A O 1
ATOM 675 N N . ILE A 1 99 ? 14.706 15.175 27.372 1.000 16.823 98 ILE A N 1
ATOM 676 C CA . ILE A 1 99 ? 15.181 14.957 25.982 1.000 16.175 98 ILE A CA 1
ATOM 677 C C . ILE A 1 99 ? 16.179 16.059 25.609 1.000 16.218 98 ILE A C 1
ATOM 678 O O . ILE A 1 99 ? 17.275 15.749 25.097 1.000 16.810 98 ILE A O 1
ATOM 683 N N . LEU A 1 100 ? 15.788 17.322 25.821 1.000 16.930 99 LEU A N 1
ATOM 684 C CA . LEU A 1 100 ? 16.630 18.463 25.363 1.000 17.715 99 LEU A CA 1
ATOM 685 C C . LEU A 1 100 ? 17.973 18.426 26.102 1.000 18.960 99 LEU A C 1
ATOM 686 O O . LEU A 1 100 ? 19.016 18.576 25.455 1.000 18.602 99 LEU A O 1
ATOM 691 N N . GLU A 1 101 ? 17.944 18.160 27.411 1.000 19.055 100 GLU A N 1
ATOM 692 C CA . GLU A 1 101 ? 19.187 18.141 28.226 1.000 20.453 100 GLU A CA 1
ATOM 693 C C . GLU A 1 101 ? 20.101 17.027 27.732 1.000 19.017 100 GLU A C 1
ATOM 694 O O . GLU A 1 101 ? 21.287 17.272 27.528 1.000 20.572 100 GLU A O 1
ATOM 700 N N . TYR A 1 102 ? 19.571 15.824 27.510 1.000 17.961 101 TYR A N 1
ATOM 701 C CA . TYR A 1 102 ? 20.392 14.660 27.110 1.000 18.665 101 TYR A CA 1
ATOM 702 C C . TYR A 1 102 ? 20.981 14.899 25.717 1.000 19.049 101 TYR A C 1
ATOM 703 O O . TYR A 1 102 ? 22.200 14.685 25.472 1.000 19.982 101 TYR A O 1
ATOM 712 N N . PHE A 1 103 ? 20.145 15.312 24.762 1.000 17.697 102 PHE A N 1
ATOM 713 C CA . PHE A 1 103 ? 20.603 15.512 23.372 1.000 18.852 102 PHE A CA 1
ATOM 714 C C . PHE A 1 103 ? 21.684 16.594 23.345 1.000 19.145 102 PHE A C 1
ATOM 715 O O . PHE A 1 103 ? 22.686 16.409 22.664 1.000 21.172 102 PHE A O 1
ATOM 723 N N . LYS A 1 104 ? 21.503 17.683 24.083 1.000 18.998 103 LYS A N 1
ATOM 724 C CA . LYS A 1 104 ? 22.517 18.780 24.106 1.000 21.553 103 LYS A CA 1
ATOM 725 C C . LYS A 1 104 ? 23.788 18.315 24.832 1.000 23.144 103 LYS A C 1
ATOM 726 O O . LYS A 1 104 ? 24.912 18.381 24.222 1.000 25.851 103 LYS A O 1
ATOM 732 N N . ASN A 1 105 ? 23.639 17.810 26.052 1.000 25.539 104 ASN A N 1
ATOM 733 C CA . ASN A 1 105 ? 24.789 17.618 26.979 1.000 28.958 104 ASN A CA 1
ATOM 734 C C . ASN A 1 105 ? 25.531 16.326 26.626 1.000 31.450 104 ASN A C 1
ATOM 735 O O . ASN A 1 105 ? 26.785 16.320 26.724 1.000 33.515 104 ASN A O 1
ATOM 740 N N . SER A 1 106 ? 24.827 15.257 26.259 1.000 25.564 105 SER A N 1
ATOM 741 C CA . SER A 1 106 ? 25.436 13.919 26.022 1.000 27.102 105 SER A CA 1
ATOM 742 C C . SER A 1 106 ? 25.692 13.625 24.547 1.000 30.081 105 SER A C 1
ATOM 743 O O . SER A 1 106 ? 26.701 12.984 24.251 1.000 33.095 105 SER A O 1
ATOM 746 N N . LEU A 1 107 ? 24.818 14.038 23.633 1.000 22.909 106 LEU A N 1
ATOM 747 C CA . LEU A 1 107 ? 24.978 13.726 22.200 1.000 23.030 106 LEU A CA 1
ATOM 748 C C . LEU A 1 107 ? 25.674 14.860 21.450 1.000 25.012 106 LEU A C 1
ATOM 749 O O . LEU A 1 107 ? 26.047 14.614 20.289 1.000 27.337 106 LEU A O 1
ATOM 754 N N . GLY A 1 108 ? 25.789 16.048 22.052 1.000 23.843 107 GLY A N 1
ATOM 755 C CA . GLY A 1 108 ? 26.324 17.245 21.377 1.000 25.075 107 GLY A CA 1
ATOM 756 C C . GLY A 1 108 ? 25.464 17.670 20.202 1.000 24.426 107 GLY A C 1
ATOM 757 O O . GLY A 1 108 ? 25.984 18.194 19.218 1.000 25.622 107 GLY A O 1
ATOM 758 N N . PHE A 1 109 ? 24.153 17.517 20.313 1.000 20.991 108 PHE A N 1
ATOM 759 C CA . PHE A 1 109 ? 23.221 17.982 19.262 1.000 20.408 108 PHE A CA 1
ATOM 760 C C . PHE A 1 109 ? 22.897 19.460 19.455 1.000 19.676 108 PHE A C 1
ATOM 761 O O . PHE A 1 109 ? 22.912 19.955 20.596 1.000 20.422 108 PHE A O 1
ATOM 769 N N . SER A 1 110 ? 22.597 20.116 18.342 1.000 18.274 109 SER A N 1
ATOM 770 C CA A SER A 1 110 ? 21.934 21.437 18.340 0.500 18.587 109 SER A CA 1
ATOM 771 C CA B SER A 1 110 ? 21.932 21.435 18.322 0.500 18.493 109 SER A CA 1
ATOM 772 C C . SER A 1 110 ? 20.511 21.247 18.860 1.000 18.101 109 SER A C 1
ATOM 773 O O . SER A 1 110 ? 19.889 20.255 18.528 1.000 19.268 109 SER A O 1
ATOM 778 N N . THR A 1 111 ? 20.047 22.147 19.700 1.000 18.502 110 THR A N 1
ATOM 779 C CA . THR A 1 111 ? 18.688 22.030 20.246 1.000 17.743 110 THR A CA 1
ATOM 780 C C . THR A 1 111 ? 17.978 23.366 20.056 1.000 20.146 110 THR A C 1
ATOM 781 O O . THR A 1 111 ? 18.514 24.292 19.437 1.000 26.880 110 THR A O 1
ATOM 785 N N . VAL A 1 112 ? 16.718 23.351 20.370 1.000 17.348 111 VAL A N 1
ATOM 786 C CA . VAL A 1 112 ? 15.810 24.526 20.389 1.000 17.834 111 VAL A CA 1
ATOM 787 C C . VAL A 1 112 ? 15.264 24.622 21.801 1.000 17.466 111 VAL A C 1
ATOM 788 O O . VAL A 1 112 ? 15.299 23.674 22.608 1.000 18.040 111 VAL A O 1
ATOM 792 N N . PRO A 1 113 ? 14.640 25.753 22.125 1.000 17.532 112 PRO A N 1
ATOM 793 C CA . PRO A 1 113 ?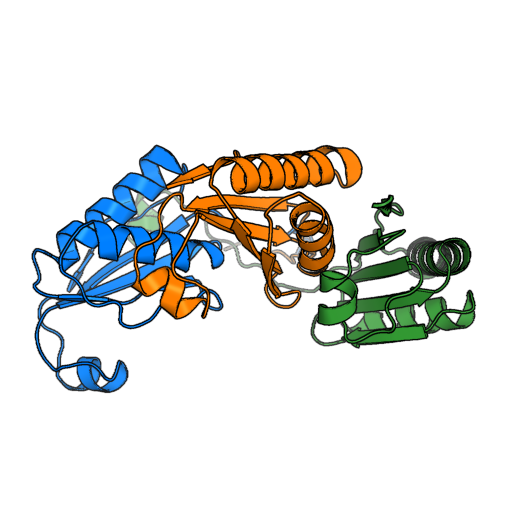 13.909 25.874 23.374 1.000 17.098 112 PRO A CA 1
ATOM 794 C C . PRO A 1 113 ? 12.716 24.927 23.415 1.000 17.173 112 PRO A C 1
ATOM 795 O O . PRO A 1 113 ? 12.189 24.508 22.388 1.000 16.086 112 PRO A O 1
ATOM 799 N N . LEU A 1 114 ? 12.329 24.598 24.636 1.000 16.332 113 LEU A N 1
ATOM 800 C CA . LEU A 1 114 ? 11.051 23.958 24.948 1.000 15.839 113 LEU A CA 1
ATOM 801 C C . LEU A 1 114 ? 9.968 25.003 24.719 1.000 17.833 113 LEU A C 1
ATOM 802 O O . LEU A 1 114 ? 9.920 26.015 25.454 1.000 18.213 113 LEU A O 1
ATOM 807 N N . THR A 1 115 ? 9.105 24.769 23.743 1.000 16.078 114 THR A N 1
ATOM 808 C CA . THR A 1 115 ? 8.056 25.726 23.350 1.000 16.051 114 THR A CA 1
ATOM 809 C C . THR A 1 115 ? 6.683 25.213 23.759 1.000 15.523 114 THR A C 1
ATOM 810 O O . THR A 1 115 ? 6.516 24.002 23.998 1.000 15.819 114 THR A O 1
ATOM 814 N N . LYS 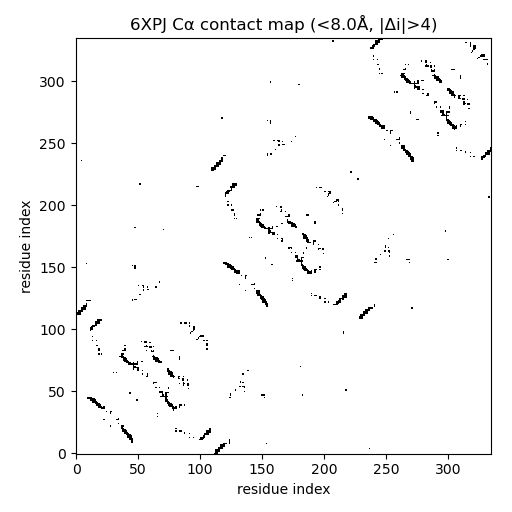A 1 116 ? 5.732 26.136 23.911 1.000 16.101 115 LYS A N 1
ATOM 815 C CA . LYS A 1 116 ? 4.406 25.839 24.467 1.000 18.485 115 LYS A CA 1
ATOM 816 C C . LYS A 1 116 ? 3.329 26.577 23.703 1.000 18.457 115 LYS A C 1
ATOM 817 O O . LYS A 1 116 ? 3.477 27.775 23.464 1.000 19.201 115 LYS A O 1
ATOM 823 N N . SER A 1 117 ? 2.231 25.894 23.467 1.000 17.685 116 SER A N 1
ATOM 824 C CA . SER A 1 117 ? 0.974 26.489 22.962 1.000 18.018 116 SER A CA 1
ATOM 825 C C . SER A 1 117 ? -0.209 25.899 23.724 1.000 19.839 116 SER A C 1
ATOM 826 O O . SER A 1 117 ? -0.052 25.133 24.657 1.000 22.357 116 SER A O 1
ATOM 830 N N . ILE B 1 9 ? 19.223 38.083 -2.653 1.000 48.581 8 ILE B N 1
ATOM 831 C CA . ILE B 1 9 ? 19.454 36.660 -2.247 1.000 41.169 8 ILE B CA 1
ATOM 832 C C . ILE B 1 9 ? 20.209 35.928 -3.366 1.000 39.051 8 ILE B C 1
ATOM 833 O O . ILE B 1 9 ? 19.715 35.925 -4.514 1.000 39.476 8 ILE B O 1
ATOM 838 N N . ASP B 1 10 ? 21.365 35.331 -3.061 1.000 31.476 9 ASP B N 1
ATOM 839 C CA . ASP B 1 10 ? 22.186 34.656 -4.094 1.000 28.606 9 ASP B CA 1
ATOM 840 C C . ASP B 1 10 ? 21.511 33.319 -4.434 1.000 25.598 9 ASP B C 1
ATOM 841 O O . ASP B 1 10 ? 20.663 32.843 -3.652 1.000 25.962 9 ASP B O 1
ATOM 846 N N . ARG B 1 11 ? 21.820 32.805 -5.609 1.000 23.879 10 ARG B N 1
ATOM 847 C CA . ARG B 1 11 ? 21.292 31.514 -6.111 1.000 23.244 10 ARG B CA 1
ATOM 848 C C . ARG B 1 11 ? 22.488 30.689 -6.567 1.000 23.026 10 ARG B C 1
ATOM 849 O O . ARG B 1 11 ? 23.333 31.227 -7.293 1.000 24.272 10 ARG B O 1
ATOM 857 N N . ILE B 1 12 ? 22.541 29.411 -6.199 1.000 20.938 11 ILE B N 1
ATOM 858 C CA . ILE B 1 12 ? 23.608 28.490 -6.673 1.000 21.491 11 ILE B CA 1
ATOM 859 C C . ILE B 1 12 ? 22.943 27.191 -7.116 1.000 23.024 11 ILE B C 1
ATOM 860 O O . ILE B 1 12 ? 21.830 26.861 -6.635 1.000 25.200 11 ILE B O 1
ATOM 865 N N . ILE B 1 13 ? 23.589 26.473 -8.003 1.000 19.407 12 ILE B N 1
ATOM 866 C CA . ILE B 1 13 ? 23.215 25.081 -8.330 1.000 19.239 12 ILE B CA 1
ATOM 867 C C . ILE B 1 13 ? 24.000 24.160 -7.416 1.000 19.432 12 ILE B C 1
ATOM 868 O O . ILE B 1 13 ? 25.226 24.279 -7.377 1.000 20.721 12 ILE B O 1
ATOM 873 N N . GLN B 1 14 ? 23.277 23.284 -6.747 1.000 20.145 13 GLN B N 1
ATOM 874 C CA A GLN B 1 14 ? 23.767 22.246 -5.794 0.500 20.392 13 GLN B CA 1
ATOM 875 C CA B GLN B 1 14 ? 23.940 22.259 -5.913 0.500 19.641 13 GLN B CA 1
ATOM 876 C C . GLN B 1 14 ? 23.677 20.887 -6.502 1.000 20.254 13 GLN B C 1
ATOM 877 O O . GLN B 1 14 ? 22.543 20.438 -6.627 1.000 18.095 13 GLN B O 1
ATOM 888 N N . GLU B 1 15 ? 24.778 20.272 -6.897 1.000 18.906 14 GLU B N 1
ATOM 889 C CA . GLU B 1 15 ? 24.764 18.893 -7.397 1.000 18.916 14 GLU B CA 1
ATOM 890 C C . GLU B 1 15 ? 24.828 18.025 -6.160 1.000 18.455 14 GLU B C 1
ATOM 891 O O . GLU B 1 15 ? 25.870 18.053 -5.485 1.000 19.818 14 GLU B O 1
ATOM 897 N N . SER B 1 16 ? 23.747 17.367 -5.838 1.000 17.262 15 SER B N 1
ATOM 898 C CA . SER B 1 16 ? 23.552 16.596 -4.594 1.000 17.581 15 SER B CA 1
ATOM 899 C C . SER B 1 16 ? 24.022 15.161 -4.800 1.000 17.866 15 SER B C 1
ATOM 900 O O . SER B 1 16 ? 23.558 14.483 -5.735 1.000 17.872 15 SER B O 1
ATOM 903 N N . VAL B 1 17 ? 24.914 14.709 -3.925 1.000 16.990 16 VAL B N 1
ATOM 904 C CA . VAL B 1 17 ? 25.386 13.309 -3.877 1.000 16.343 16 VAL B CA 1
ATOM 905 C C . VAL B 1 17 ? 25.355 12.931 -2.406 1.000 16.354 16 VAL B C 1
ATOM 906 O O . VAL B 1 17 ? 25.464 13.797 -1.526 1.000 16.804 16 VAL B O 1
ATOM 910 N N . PRO B 1 18 ? 25.271 11.642 -2.080 1.000 17.558 17 PRO B N 1
ATOM 911 C CA . PRO B 1 18 ? 25.330 11.251 -0.678 1.000 17.920 17 PRO B CA 1
ATOM 912 C C . PRO B 1 18 ? 26.740 11.458 -0.157 1.000 18.648 17 PRO B C 1
ATOM 913 O O . PRO B 1 18 ? 27.714 11.181 -0.863 1.000 18.605 17 PRO B O 1
ATOM 917 N N . GLY B 1 19 ? 26.850 11.926 1.086 1.000 16.579 18 GLY B N 1
ATOM 918 C CA . GLY B 1 19 ? 28.129 11.877 1.795 1.000 16.386 18 GLY B CA 1
ATOM 919 C C . GLY B 1 19 ? 28.418 10.488 2.300 1.000 16.700 18 GLY B C 1
ATOM 920 O O . GLY B 1 19 ? 27.635 9.543 2.034 1.000 18.983 18 GLY B O 1
ATOM 921 N N . LYS B 1 20 ? 29.518 10.386 3.017 1.000 16.419 19 LYS B N 1
ATOM 922 C CA A LYS B 1 20 ? 30.020 9.123 3.597 0.500 15.784 19 LYS B CA 1
ATOM 923 C CA B LYS B 1 20 ? 30.036 9.127 3.594 0.500 16.406 19 LYS B CA 1
ATOM 924 C C . LYS B 1 20 ? 30.183 9.355 5.094 1.000 16.059 19 LYS B C 1
ATOM 925 O O . LYS B 1 20 ? 31.189 9.936 5.497 1.000 16.496 19 LYS B O 1
ATOM 936 N N . GLN B 1 21 ? 29.190 8.926 5.861 1.000 15.273 20 GLN B N 1
ATOM 937 C CA . GLN B 1 21 ? 29.155 9.336 7.280 1.000 16.534 20 GLN B CA 1
ATOM 938 C C . GLN B 1 21 ? 28.360 8.329 8.099 1.000 15.605 20 GLN B C 1
ATOM 939 O O . GLN B 1 21 ? 27.296 7.864 7.619 1.000 16.287 20 GLN B O 1
ATOM 945 N N . ILE B 1 22 ? 28.809 8.077 9.315 1.000 14.220 21 ILE B N 1
ATOM 946 C CA . ILE B 1 22 ? 27.950 7.499 10.378 1.000 14.410 21 ILE B CA 1
ATOM 947 C C . ILE B 1 22 ? 27.585 8.650 11.294 1.000 14.165 21 ILE B C 1
ATOM 948 O O . ILE B 1 22 ? 28.499 9.294 11.823 1.000 15.413 21 ILE B O 1
ATOM 953 N N . THR B 1 23 ? 26.310 8.959 11.370 1.000 14.811 22 THR B N 1
ATOM 954 C CA . THR B 1 23 ? 25.821 10.129 12.133 1.000 15.461 22 THR B CA 1
ATOM 955 C C . THR B 1 23 ? 25.374 9.688 13.535 1.000 15.877 22 THR B C 1
ATOM 956 O O . THR B 1 23 ? 25.216 10.557 14.407 1.000 15.593 22 THR B O 1
ATOM 960 N N . LEU B 1 24 ? 25.154 8.389 13.735 1.000 15.073 23 LEU B N 1
ATOM 961 C CA . LEU B 1 24 ? 24.673 7.855 15.024 1.000 15.457 23 LEU B CA 1
ATOM 962 C C . LEU B 1 24 ? 25.214 6.454 15.188 1.000 16.209 23 LEU B C 1
ATOM 963 O O . LEU B 1 24 ? 25.052 5.655 14.286 1.000 15.285 23 LEU B O 1
ATOM 968 N N . ALA B 1 25 ? 25.846 6.195 16.325 1.000 14.867 24 ALA B N 1
ATOM 969 C CA . ALA B 1 25 ? 26.286 4.844 16.720 1.000 14.337 24 ALA B CA 1
ATOM 970 C C . ALA B 1 25 ? 26.013 4.750 18.212 1.000 14.761 24 ALA B C 1
ATOM 971 O O . ALA B 1 25 ? 26.834 5.205 19.043 1.000 16.111 24 ALA B O 1
ATOM 973 N N . HIS B 1 26 ? 24.825 4.272 18.540 1.000 15.126 25 HIS B N 1
ATOM 974 C CA . HIS B 1 26 ? 24.222 4.545 19.860 1.000 14.396 25 HIS B CA 1
ATOM 975 C C . HIS B 1 26 ? 23.743 3.265 20.510 1.000 14.589 25 HIS B C 1
ATOM 976 O O . HIS B 1 26 ? 23.119 2.416 19.824 1.000 15.973 25 HIS B O 1
ATOM 983 N N . VAL B 1 27 ? 23.942 3.157 21.821 1.000 16.038 26 VAL B N 1
ATOM 984 C CA . VAL B 1 27 ? 23.373 2.041 22.605 1.000 15.905 26 VAL B CA 1
ATOM 985 C C . VAL B 1 27 ? 22.380 2.610 23.642 1.000 16.000 26 VAL B C 1
ATOM 986 O O . VAL B 1 27 ? 22.741 3.524 24.415 1.000 17.547 26 VAL B O 1
ATOM 990 N N . ILE B 1 28 ? 21.157 2.092 23.603 1.000 16.242 27 ILE B N 1
ATOM 991 C CA . ILE B 1 28 ? 20.165 2.266 24.694 1.000 16.023 27 ILE B CA 1
ATOM 992 C C . ILE B 1 28 ? 20.386 1.072 25.616 1.000 15.974 27 ILE B C 1
ATOM 993 O O . ILE B 1 28 ? 20.086 -0.074 25.213 1.000 16.950 27 ILE B O 1
ATOM 998 N N . ALA B 1 29 ? 20.940 1.303 26.799 1.000 17.885 28 ALA B N 1
ATOM 999 C CA . ALA B 1 29 ? 21.452 0.203 27.640 1.000 19.033 28 ALA B CA 1
ATOM 1000 C C . ALA B 1 29 ? 20.299 -0.642 28.181 1.000 19.993 28 ALA B C 1
ATOM 1001 O O . ALA B 1 29 ? 20.431 -1.882 28.236 1.000 20.947 28 ALA B O 1
ATOM 1003 N N . ALA B 1 30 ? 19.216 0.003 28.596 1.000 19.837 29 ALA B N 1
ATOM 1004 C CA . ALA B 1 30 ? 18.072 -0.662 29.246 1.000 21.425 29 ALA B CA 1
ATOM 1005 C C . ALA B 1 30 ? 16.790 0.003 28.763 1.000 20.507 29 ALA B C 1
ATOM 1006 O O . ALA B 1 30 ? 16.175 0.797 29.465 1.000 21.238 29 ALA B O 1
ATOM 1008 N N . PRO B 1 31 ? 16.349 -0.311 27.530 1.000 19.245 30 PRO B N 1
ATOM 1009 C CA . PRO B 1 31 ? 15.160 0.308 26.969 1.000 19.933 30 PRO B CA 1
ATOM 1010 C C . PRO B 1 31 ? 13.931 0.142 27.878 1.000 19.772 30 PRO B C 1
ATOM 1011 O O . PRO B 1 31 ? 13.727 -0.908 28.495 1.000 21.591 30 PRO B O 1
ATOM 1015 N N . ILE B 1 32 ? 13.075 1.147 27.837 1.000 21.213 31 ILE B N 1
ATOM 1016 C CA . ILE B 1 32 ? 11.725 1.025 28.436 1.000 22.266 31 ILE B CA 1
ATOM 1017 C C . ILE B 1 32 ? 10.903 0.054 27.568 1.000 21.601 31 ILE B C 1
ATOM 1018 O O . ILE B 1 32 ? 11.211 -0.132 26.375 1.000 22.023 31 ILE B O 1
ATOM 1023 N N . GLU B 1 33 ? 9.822 -0.475 28.135 1.000 24.178 32 GLU B N 1
ATOM 1024 C CA . GLU B 1 33 ? 8.936 -1.471 27.473 1.000 25.946 32 GLU B CA 1
ATOM 1025 C C . GLU B 1 33 ? 8.439 -0.957 26.117 1.000 26.923 32 GLU B C 1
ATOM 1026 O O . GLU B 1 33 ? 8.499 -1.709 25.136 1.000 27.723 32 GLU B O 1
ATOM 1032 N N . ALA B 1 34 ? 8.007 0.305 26.034 1.000 29.654 33 ALA B N 1
ATOM 1033 C CA . ALA B 1 34 ? 7.452 0.917 24.801 1.000 31.936 33 ALA B CA 1
ATOM 1034 C C . ALA B 1 34 ? 8.445 0.832 23.638 1.000 32.555 33 ALA B C 1
ATOM 1035 O O . ALA B 1 34 ? 8.012 0.703 22.469 1.000 30.207 33 ALA B O 1
ATOM 1037 N N . VAL B 1 35 ? 9.749 0.923 23.915 1.000 26.946 34 VAL B N 1
ATOM 1038 C CA . VAL B 1 35 ? 10.794 0.915 22.858 1.000 28.312 34 VAL B CA 1
ATOM 1039 C C . VAL B 1 35 ? 10.954 -0.514 22.325 1.000 25.381 34 VAL B C 1
ATOM 1040 O O . VAL B 1 35 ? 11.116 -0.731 21.093 1.000 27.240 34 VAL B O 1
ATOM 1044 N N . TYR B 1 36 ? 10.971 -1.484 23.220 1.000 25.382 35 TYR B N 1
ATOM 1045 C CA . TYR B 1 36 ? 11.017 -2.889 22.772 1.000 24.570 35 TYR B CA 1
ATOM 1046 C C . TYR B 1 36 ? 9.766 -3.135 21.918 1.000 24.866 35 TYR B C 1
ATOM 1047 O O . TYR B 1 36 ? 9.873 -3.718 20.835 1.000 27.040 35 TYR B O 1
ATOM 1056 N N . GLU B 1 37 ? 8.628 -2.656 22.416 1.000 27.473 36 GLU B N 1
ATOM 1057 C CA . GLU B 1 37 ? 7.295 -2.863 21.772 1.000 30.177 36 GLU B CA 1
ATOM 1058 C C . GLU B 1 37 ? 7.326 -2.257 20.357 1.000 32.862 36 GLU B C 1
ATOM 1059 O O . GLU B 1 37 ? 6.917 -2.959 19.404 1.000 31.183 36 GLU B O 1
ATOM 1065 N N . CYS B 1 38 ? 7.862 -1.043 20.162 1.000 29.702 37 CYS B N 1
ATOM 1066 C CA . CYS B 1 38 ? 7.859 -0.398 18.815 1.000 34.206 37 CYS B CA 1
ATOM 1067 C C . CYS B 1 38 ? 8.770 -1.173 17.836 1.000 31.695 37 CYS B C 1
ATOM 1068 O O . CYS B 1 38 ? 8.477 -1.131 16.630 1.000 32.746 37 CYS B O 1
ATOM 1071 N N . LEU B 1 39 ? 9.806 -1.894 18.295 1.000 27.495 38 LEU B N 1
ATOM 1072 C CA . LEU B 1 39 ? 10.710 -2.674 17.404 1.000 30.371 38 LEU B CA 1
ATOM 1073 C C . LEU B 1 39 ? 10.176 -4.090 17.185 1.000 25.361 38 LEU B C 1
ATOM 1074 O O . LEU B 1 39 ? 10.708 -4.780 16.295 1.000 31.606 38 LEU B O 1
ATOM 1079 N N . GLY B 1 40 ? 9.200 -4.521 17.996 1.000 26.771 39 GLY B N 1
ATOM 1080 C CA . GLY B 1 40 ? 8.619 -5.866 17.896 1.000 25.260 39 GLY B CA 1
ATOM 1081 C C . GLY B 1 40 ? 9.555 -6.944 18.408 1.000 25.901 39 GLY B C 1
ATOM 1082 O O . GLY B 1 40 ? 9.472 -8.073 17.887 1.000 27.998 39 GLY B O 1
ATOM 1083 N N . VAL B 1 41 ? 10.406 -6.633 19.399 1.000 26.627 40 VAL B N 1
ATOM 1084 C CA . VAL B 1 41 ? 11.485 -7.549 19.864 1.000 25.466 40 VAL B CA 1
ATOM 1085 C C . VAL B 1 41 ? 11.238 -8.018 21.301 1.000 24.328 40 VAL B C 1
ATOM 1086 O O . VAL B 1 41 ? 10.355 -7.502 22.009 1.000 25.439 40 VAL B O 1
ATOM 1090 N N . ASP B 1 42 ? 12.024 -9.005 21.701 1.000 23.531 41 ASP B N 1
ATOM 1091 C CA . ASP B 1 42 ? 12.049 -9.519 23.080 1.000 23.940 41 ASP B CA 1
ATOM 1092 C C . ASP B 1 42 ? 12.397 -8.380 24.034 1.000 24.291 41 ASP B C 1
ATOM 1093 O O . ASP B 1 42 ? 13.284 -7.565 23.696 1.000 25.114 41 ASP B O 1
ATOM 1098 N N . HIS B 1 43 ? 11.708 -8.281 25.157 1.000 23.043 42 HIS B N 1
ATOM 1099 C CA . HIS B 1 43 ? 11.922 -7.160 26.118 1.000 23.174 42 HIS B CA 1
ATOM 1100 C C . HIS B 1 43 ? 13.106 -7.504 27.010 1.000 22.682 42 HIS B C 1
ATOM 1101 O O . HIS B 1 43 ? 12.952 -7.631 28.219 1.000 25.776 42 HIS B O 1
ATOM 1108 N N . GLU B 1 44 ? 14.272 -7.687 26.392 1.000 24.553 43 GLU B N 1
ATOM 1109 C CA . GLU B 1 44 ? 15.524 -7.970 27.123 1.000 25.564 43 GLU B CA 1
ATOM 1110 C C . GLU B 1 44 ? 16.692 -7.363 26.365 1.000 23.189 43 GLU B C 1
ATOM 1111 O O . GLU B 1 44 ? 16.629 -7.249 25.144 1.000 23.833 43 GLU B O 1
ATOM 1117 N N . GLY B 1 45 ? 17.694 -6.938 27.122 1.000 22.889 44 GLY B N 1
ATOM 1118 C CA . GLY B 1 45 ? 18.974 -6.492 26.570 1.000 22.478 44 GLY B CA 1
ATOM 1119 C C . GLY B 1 45 ? 18.935 -5.068 26.068 1.000 19.213 44 GLY B C 1
ATOM 1120 O O . GLY B 1 45 ? 17.940 -4.357 26.205 1.000 22.168 44 GLY B O 1
ATOM 1121 N N . ALA B 1 46 ? 20.061 -4.671 25.529 1.000 17.112 45 ALA B N 1
ATOM 1122 C CA . ALA B 1 46 ? 20.298 -3.329 25.000 1.000 15.771 45 ALA B CA 1
ATOM 1123 C C . ALA B 1 46 ? 19.947 -3.306 23.518 1.000 17.210 45 ALA B C 1
ATOM 1124 O O . ALA B 1 46 ? 19.857 -4.364 22.883 1.000 17.870 45 ALA B O 1
ATOM 1126 N N . ILE B 1 47 ? 19.801 -2.101 23.002 1.000 16.731 46 ILE B N 1
ATOM 1127 C CA . ILE B 1 47 ? 19.532 -1.832 21.567 1.000 17.052 46 ILE B CA 1
ATOM 1128 C C . ILE B 1 47 ? 20.635 -0.940 21.015 1.000 16.435 46 ILE B C 1
ATOM 1129 O O . ILE B 1 47 ? 20.864 0.149 21.577 1.000 17.207 46 ILE B O 1
ATOM 1134 N N . GLY B 1 48 ? 21.244 -1.371 19.910 1.000 15.048 47 GLY B N 1
ATOM 1135 C CA . GLY B 1 48 ? 22.177 -0.550 19.128 1.000 15.547 47 GLY B CA 1
ATOM 1136 C C . GLY B 1 48 ? 21.448 0.073 17.953 1.000 15.046 47 GLY B C 1
ATOM 1137 O O . GLY B 1 48 ? 20.626 -0.594 17.319 1.000 16.583 47 GLY B O 1
ATOM 1138 N N . VAL B 1 49 ? 21.731 1.340 17.705 1.000 16.315 48 VAL B N 1
ATOM 1139 C CA . VAL B 1 49 ? 21.070 2.159 16.658 1.000 16.000 48 VAL B CA 1
ATOM 1140 C C . VAL B 1 49 ? 22.157 2.812 15.829 1.000 15.587 48 VAL B C 1
ATOM 1141 O O . VAL B 1 49 ? 22.995 3.529 16.378 1.000 16.142 48 VAL B O 1
ATOM 1145 N N . VAL B 1 50 ? 22.088 2.607 14.516 1.000 15.043 49 VAL B N 1
ATOM 1146 C CA . VAL B 1 50 ? 23.104 3.154 13.578 1.000 14.890 49 VAL B CA 1
ATOM 1147 C C . VAL B 1 50 ? 22.397 3.938 12.486 1.000 14.327 49 VAL B C 1
ATOM 1148 O O . VAL B 1 50 ? 21.436 3.448 11.888 1.000 15.479 49 VAL B O 1
ATOM 1152 N N . SER B 1 51 ? 22.884 5.141 12.216 1.000 14.931 50 SER B N 1
ATOM 1153 C CA . SER B 1 51 ? 22.476 5.990 11.062 1.000 14.316 50 SER B CA 1
ATOM 1154 C C . SER B 1 51 ? 23.675 6.121 10.129 1.000 14.317 50 SER B C 1
ATOM 1155 O O . SER B 1 51 ? 24.742 6.565 10.585 1.000 15.473 50 SER B O 1
ATOM 1158 N N . LEU B 1 52 ? 23.503 5.743 8.863 1.000 15.406 51 LEU B N 1
ATOM 1159 C CA . LEU B 1 52 ? 24.597 5.740 7.871 1.000 16.414 51 LEU B CA 1
ATOM 1160 C C . LEU B 1 52 ? 24.134 6.438 6.595 1.000 15.133 51 LEU B C 1
ATOM 1161 O O . LEU B 1 52 ? 22.924 6.432 6.236 1.000 16.095 51 LEU B O 1
ATOM 1166 N N . THR B 1 53 ? 25.123 6.960 5.897 1.000 14.834 52 THR B N 1
ATOM 1167 C CA . THR B 1 53 ? 24.992 7.555 4.558 1.000 16.071 52 THR B CA 1
ATOM 1168 C C . THR B 1 53 ? 26.244 7.160 3.783 1.000 14.584 52 THR B C 1
ATOM 1169 O O . THR B 1 53 ? 27.336 7.302 4.318 1.000 14.849 52 THR B O 1
ATOM 1173 N N . PRO B 1 54 ? 26.168 6.633 2.539 1.000 15.335 53 PRO B N 1
ATOM 1174 C CA . PRO B 1 54 ? 24.920 6.366 1.828 1.000 15.234 53 PRO B CA 1
ATOM 1175 C C . PRO B 1 54 ? 24.138 5.183 2.405 1.000 14.575 53 PRO B C 1
ATOM 1176 O O . PRO B 1 54 ? 24.703 4.342 3.116 1.000 15.289 53 PRO B O 1
ATOM 1180 N N . ASN B 1 55 ? 22.842 5.157 2.112 1.000 15.393 54 ASN B N 1
ATOM 1181 C CA . ASN B 1 55 ? 21.899 4.256 2.820 1.000 15.094 54 ASN B CA 1
ATOM 1182 C C . ASN B 1 55 ? 22.221 2.779 2.570 1.000 15.279 54 ASN B C 1
ATOM 1183 O O . ASN B 1 55 ? 21.924 1.949 3.431 1.000 15.726 54 ASN B O 1
ATOM 1188 N N . GLU B 1 56 ? 22.767 2.453 1.405 1.000 14.342 55 GLU B N 1
ATOM 1189 C CA . GLU B 1 56 ? 23.116 1.081 1.027 1.000 14.705 55 GLU B CA 1
ATOM 1190 C C . GLU B 1 56 ? 24.119 0.494 2.020 1.000 16.739 55 GLU B C 1
ATOM 1191 O O . GLU B 1 56 ? 24.166 -0.736 2.155 1.000 17.912 55 GLU B O 1
ATOM 1197 N N . THR B 1 57 ? 24.882 1.310 2.728 1.000 14.528 56 THR B N 1
ATOM 1198 C CA . THR B 1 57 ? 25.874 0.765 3.679 1.000 14.615 56 THR B CA 1
ATOM 1199 C C . THR B 1 57 ? 25.195 0.160 4.912 1.000 13.776 56 THR B C 1
ATOM 1200 O O . THR B 1 57 ? 25.896 -0.535 5.681 1.000 14.796 56 THR B O 1
ATOM 1204 N N . ALA B 1 58 ? 23.888 0.298 5.082 1.000 15.506 57 ALA B N 1
ATOM 1205 C CA . ALA B 1 58 ? 23.205 -0.384 6.196 1.000 15.801 57 ALA B CA 1
ATOM 1206 C C . ALA B 1 58 ? 23.499 -1.889 6.147 1.000 15.244 57 ALA B C 1
ATOM 1207 O O . ALA B 1 58 ? 23.693 -2.503 7.191 1.000 15.391 57 ALA B O 1
ATOM 1209 N N . ILE B 1 59 ? 23.524 -2.486 4.953 1.000 15.814 58 ILE B N 1
ATOM 1210 C CA . ILE B 1 59 ? 23.686 -3.961 4.869 1.000 17.179 58 ILE B CA 1
ATOM 1211 C C . ILE B 1 59 ? 25.103 -4.329 5.363 1.000 16.153 58 ILE B C 1
ATOM 1212 O O . ILE B 1 59 ? 25.287 -5.380 5.994 1.000 16.272 58 ILE B O 1
ATOM 1217 N N . ILE B 1 60 ? 26.093 -3.486 5.083 1.000 14.489 59 ILE B N 1
ATOM 1218 C CA . ILE B 1 60 ? 27.486 -3.723 5.513 1.000 14.855 59 ILE B CA 1
ATOM 1219 C C . ILE B 1 60 ? 27.556 -3.628 7.042 1.000 14.722 59 ILE B C 1
ATOM 1220 O O . ILE B 1 60 ? 28.191 -4.493 7.692 1.000 15.176 59 ILE B O 1
ATOM 1225 N N . ALA B 1 61 ? 26.946 -2.607 7.611 1.000 14.169 60 ALA B N 1
ATOM 1226 C CA . ALA B 1 61 ? 26.957 -2.430 9.076 1.000 14.268 60 ALA B CA 1
ATOM 1227 C C . ALA B 1 61 ? 26.240 -3.609 9.732 1.000 14.064 60 ALA B C 1
ATOM 1228 O O . ALA B 1 61 ? 26.744 -4.139 10.752 1.000 15.282 60 ALA B O 1
ATOM 1230 N N . ALA B 1 62 ? 25.110 -4.028 9.184 1.000 14.133 61 ALA B N 1
ATOM 1231 C CA . ALA B 1 62 ? 24.351 -5.150 9.789 1.000 15.247 61 ALA B CA 1
ATOM 1232 C C . ALA B 1 62 ? 25.208 -6.414 9.747 1.000 15.624 61 ALA B C 1
ATOM 1233 O O . ALA B 1 62 ? 25.227 -7.201 10.715 1.000 16.691 61 ALA B O 1
ATOM 1235 N N . ASP B 1 63 ? 25.944 -6.640 8.665 1.000 14.651 62 ASP B N 1
ATOM 1236 C CA . ASP B 1 63 ? 26.813 -7.826 8.538 1.000 16.184 62 ASP B CA 1
ATOM 1237 C C . ASP B 1 63 ? 27.922 -7.811 9.588 1.000 16.924 62 ASP B C 1
ATOM 1238 O O . ASP B 1 63 ? 28.193 -8.863 10.232 1.000 18.582 62 ASP B O 1
ATOM 1243 N N . ILE B 1 64 ? 28.519 -6.655 9.836 1.000 16.460 63 ILE B N 1
ATOM 1244 C CA . ILE B 1 64 ? 29.584 -6.521 10.872 1.000 15.464 63 ILE B CA 1
ATOM 1245 C C . ILE B 1 64 ? 28.976 -6.813 12.235 1.000 16.067 63 ILE B C 1
ATOM 1246 O O . ILE B 1 64 ? 29.581 -7.621 13.000 1.000 17.916 63 ILE B O 1
ATOM 1251 N N . ALA B 1 65 ? 27.872 -6.178 12.604 1.000 16.629 64 ALA B N 1
ATOM 1252 C CA . ALA B 1 65 ? 27.288 -6.349 13.947 1.000 16.260 64 ALA B CA 1
ATOM 1253 C C . ALA B 1 65 ? 26.839 -7.796 14.135 1.000 15.991 64 ALA B C 1
ATOM 1254 O O . ALA B 1 65 ? 27.142 -8.409 15.171 1.000 17.237 64 ALA B O 1
ATOM 1256 N N . GLY B 1 66 ? 26.091 -8.322 13.164 1.000 16.146 65 GLY B N 1
ATOM 1257 C CA . GLY B 1 66 ? 25.428 -9.635 13.315 1.000 16.958 65 GLY B CA 1
ATOM 1258 C C . GLY B 1 66 ? 26.408 -10.779 13.314 1.000 18.773 65 GLY B C 1
ATOM 1259 O O . GLY B 1 66 ? 26.000 -11.883 13.729 1.000 19.918 65 GLY B O 1
ATOM 1260 N N . ALA B 1 67 ? 27.658 -10.576 12.911 1.000 17.761 66 ALA B N 1
ATOM 1261 C CA . ALA B 1 67 ? 28.693 -11.624 12.967 1.000 19.614 66 ALA B CA 1
ATOM 1262 C C . ALA B 1 67 ? 29.139 -11.871 14.403 1.000 20.688 66 ALA B C 1
ATOM 1263 O O . ALA B 1 67 ? 29.712 -12.943 14.674 1.000 22.764 66 ALA B O 1
ATOM 1265 N N . ALA B 1 68 ? 28.925 -10.904 15.296 1.000 18.679 67 ALA B N 1
ATOM 1266 C CA . ALA B 1 68 ? 29.459 -10.969 16.666 1.000 19.376 67 ALA B CA 1
ATOM 1267 C C . ALA B 1 68 ? 28.560 -11.805 17.552 1.000 18.898 67 ALA B C 1
ATOM 1268 O O . ALA B 1 68 ? 27.333 -11.849 17.381 1.000 18.489 67 ALA B O 1
ATOM 1270 N N . ALA B 1 69 ? 29.203 -12.406 18.555 1.000 19.476 68 ALA B N 1
ATOM 1271 C CA . ALA B 1 69 ? 28.492 -13.152 19.607 1.000 19.606 68 ALA B CA 1
ATOM 1272 C C . ALA B 1 69 ? 27.408 -12.262 20.204 1.000 17.711 68 ALA B C 1
ATOM 1273 O O . ALA B 1 69 ? 27.652 -11.068 20.474 1.000 18.300 68 ALA B O 1
ATOM 1275 N N . ASN B 1 70 ? 26.243 -12.847 20.420 1.000 16.328 69 ASN B N 1
ATOM 1276 C CA . ASN B 1 70 ? 25.124 -12.267 21.203 1.000 16.304 69 ASN B CA 1
ATOM 1277 C C . ASN B 1 70 ? 24.299 -11.249 20.425 1.000 16.351 69 ASN B C 1
ATOM 1278 O O . ASN B 1 70 ? 23.277 -10.803 21.006 1.000 19.813 69 ASN B O 1
ATOM 1283 N N . ILE B 1 71 ? 24.673 -10.931 19.189 1.000 16.149 70 ILE B N 1
ATOM 1284 C CA . ILE B 1 71 ? 23.980 -9.862 18.421 1.000 16.837 70 ILE B CA 1
ATOM 1285 C C . ILE B 1 71 ? 22.899 -10.475 17.524 1.000 17.495 70 ILE B C 1
ATOM 1286 O O . ILE B 1 71 ? 23.201 -11.412 16.742 1.000 18.687 70 ILE B O 1
ATOM 1291 N N . ASP B 1 72 ? 21.686 -9.965 17.652 1.000 18.009 71 ASP B N 1
ATOM 1292 C CA . ASP B 1 72 ? 20.567 -10.279 16.735 1.000 19.074 71 ASP B CA 1
ATOM 1293 C C . ASP B 1 72 ? 20.199 -8.993 15.994 1.000 19.268 71 ASP B C 1
ATOM 1294 O O . ASP B 1 72 ? 19.966 -7.980 16.644 1.000 19.767 71 ASP B O 1
ATOM 1299 N N . ILE B 1 73 ? 20.131 -9.034 14.684 1.000 18.448 72 ILE B N 1
ATOM 1300 C CA . ILE B 1 73 ? 19.680 -7.863 13.888 1.000 18.031 72 ILE B CA 1
ATOM 1301 C C . ILE B 1 73 ? 18.161 -7.714 14.067 1.000 20.391 72 ILE B C 1
ATOM 1302 O O . ILE B 1 73 ? 17.436 -8.718 13.898 1.000 22.717 72 ILE B O 1
ATOM 1307 N N . CYS B 1 74 ? 17.700 -6.531 14.458 1.000 18.324 73 CYS B N 1
ATOM 1308 C CA . CYS B 1 74 ? 16.264 -6.197 14.600 1.000 18.306 73 CYS B CA 1
ATOM 1309 C C . CYS B 1 74 ? 15.749 -5.855 13.206 1.000 21.470 73 CYS B C 1
ATOM 1310 O O . CYS B 1 74 ? 14.790 -6.470 12.721 1.000 20.970 73 CYS B O 1
ATOM 1313 N N . PHE B 1 75 ? 16.432 -4.940 12.527 1.000 19.540 74 PHE B N 1
ATOM 1314 C CA . PHE B 1 75 ? 16.112 -4.650 11.115 1.000 18.905 74 PHE B CA 1
ATOM 1315 C C . PHE B 1 75 ? 17.317 -4.007 10.444 1.000 17.415 74 PHE B C 1
ATOM 1316 O O . PHE B 1 75 ? 18.197 -3.432 11.118 1.000 17.736 74 PHE B O 1
ATOM 1324 N N . VAL B 1 76 ? 17.372 -4.193 9.133 1.000 17.037 75 VAL B N 1
ATOM 1325 C CA . VAL B 1 76 ? 18.369 -3.580 8.228 1.000 19.003 75 VAL B CA 1
ATOM 1326 C C . VAL B 1 76 ? 17.550 -2.811 7.219 1.000 18.158 75 VAL B C 1
ATOM 1327 O O . VAL B 1 76 ? 16.751 -3.444 6.513 1.000 19.590 75 VAL B O 1
ATOM 1331 N N . ASP B 1 77 ? 17.728 -1.502 7.121 1.000 16.032 76 ASP B N 1
ATOM 1332 C CA . ASP B 1 77 ? 16.880 -0.667 6.251 1.000 16.293 76 ASP B CA 1
ATOM 1333 C C . ASP B 1 77 ? 17.761 0.088 5.257 1.000 16.612 76 ASP B C 1
ATOM 1334 O O . ASP B 1 77 ? 18.332 1.145 5.595 1.000 16.198 76 ASP B O 1
ATOM 1339 N N . ARG B 1 78 ? 17.856 -0.429 4.035 1.000 16.770 77 ARG B N 1
ATOM 1340 C CA . ARG B 1 78 ? 18.593 0.225 2.938 1.000 16.814 77 ARG B CA 1
ATOM 1341 C C . ARG B 1 78 ? 17.826 1.414 2.376 1.000 17.934 77 ARG B C 1
ATOM 1342 O O . ARG B 1 78 ? 18.429 2.140 1.589 1.000 18.749 77 ARG B O 1
ATOM 1350 N N . PHE B 1 79 ? 16.565 1.621 2.735 1.000 16.852 78 PHE B N 1
ATOM 1351 C CA . PHE B 1 79 ? 15.737 2.747 2.241 1.000 17.426 78 PHE B CA 1
ATOM 1352 C C . PHE B 1 79 ? 15.986 3.995 3.084 1.000 18.176 78 PHE B C 1
ATOM 1353 O O . PHE B 1 79 ? 15.945 5.102 2.562 1.000 21.596 78 PHE B O 1
ATOM 1361 N N . THR B 1 80 ? 16.241 3.822 4.377 1.000 17.295 79 THR B N 1
ATOM 1362 C CA . THR B 1 80 ? 16.507 4.932 5.319 1.000 17.340 79 THR B CA 1
ATOM 1363 C C . THR B 1 80 ? 17.984 4.986 5.720 1.000 17.608 79 THR B C 1
ATOM 1364 O O . THR B 1 80 ? 18.370 6.007 6.280 1.000 18.879 79 THR B O 1
ATOM 1368 N N . GLY B 1 81 ? 18.775 3.943 5.486 1.000 16.728 80 GLY B N 1
ATOM 1369 C CA . GLY B 1 81 ? 20.166 3.917 5.947 1.000 15.167 80 GLY B CA 1
ATOM 1370 C C . GLY B 1 81 ? 20.262 3.703 7.443 1.000 15.776 80 GLY B C 1
ATOM 1371 O O . GLY B 1 81 ? 20.972 4.443 8.123 1.000 15.934 80 GLY B O 1
ATOM 1372 N N . SER B 1 82 ? 19.543 2.712 7.955 1.000 14.444 81 SER B N 1
ATOM 1373 C CA . SER B 1 82 ? 19.397 2.514 9.412 1.000 14.379 81 SER B CA 1
ATOM 1374 C C . SER B 1 82 ? 19.582 1.045 9.736 1.000 14.615 81 SER B C 1
ATOM 1375 O O . SER B 1 82 ? 19.154 0.176 8.960 1.000 15.973 81 SER B O 1
ATOM 1378 N N . VAL B 1 83 ? 20.196 0.768 10.881 1.000 15.305 82 VAL B N 1
ATOM 1379 C CA . VAL B 1 83 ? 20.279 -0.597 11.430 1.000 14.360 82 VAL B CA 1
ATOM 1380 C C . VAL B 1 83 ? 19.969 -0.498 12.914 1.000 15.650 82 VAL B C 1
ATOM 1381 O O . VAL B 1 83 ? 20.456 0.444 13.561 1.000 15.764 82 VAL B O 1
ATOM 1385 N N . MET B 1 84 ? 19.197 -1.454 13.401 1.000 16.182 83 MET B N 1
ATOM 1386 C CA . MET B 1 84 ? 19.011 -1.636 14.848 1.000 16.437 83 MET B CA 1
ATOM 1387 C C . MET B 1 84 ? 19.276 -3.095 15.157 1.000 15.171 83 MET B C 1
ATOM 1388 O O . MET B 1 84 ? 18.922 -3.968 14.348 1.000 16.475 83 MET B O 1
ATOM 1393 N N . PHE B 1 85 ? 19.944 -3.317 16.265 1.000 15.654 84 PHE B N 1
ATOM 1394 C CA . PHE B 1 85 ? 20.294 -4.687 16.680 1.000 15.267 84 PHE B CA 1
ATOM 1395 C C . PHE B 1 85 ? 20.239 -4.756 18.197 1.000 16.416 84 PHE B C 1
ATOM 1396 O O . PHE B 1 85 ? 20.259 -3.729 18.894 1.000 16.700 84 PHE B O 1
ATOM 1404 N N . SER B 1 86 ? 20.126 -5.979 18.680 1.000 17.676 85 SER B N 1
ATOM 1405 C CA . SER B 1 86 ? 19.938 -6.279 20.112 1.000 17.155 85 SER B CA 1
ATOM 1406 C C . SER B 1 86 ? 21.087 -7.153 20.612 1.000 18.712 85 SER B C 1
ATOM 1407 O O . SER B 1 86 ? 21.705 -7.882 19.843 1.000 19.060 85 SER B O 1
ATOM 1410 N N . GLY B 1 87 ? 21.352 -7.055 21.892 1.000 17.015 86 GLY B N 1
ATOM 1411 C CA . GLY B 1 87 ? 22.321 -7.908 22.578 1.000 18.125 86 GLY B CA 1
ATOM 1412 C C . GLY B 1 87 ? 22.508 -7.416 23.995 1.000 18.363 86 GLY B C 1
ATOM 1413 O O . GLY B 1 87 ? 21.900 -6.411 24.381 1.000 18.630 86 GLY B O 1
ATOM 1414 N N . ASP B 1 88 ? 23.366 -8.065 24.761 1.000 17.197 87 ASP B N 1
ATOM 1415 C CA . ASP B 1 88 ? 23.771 -7.481 26.060 1.000 18.203 87 ASP B CA 1
ATOM 1416 C C . ASP B 1 88 ? 24.539 -6.177 25.799 1.000 16.799 87 ASP B C 1
ATOM 1417 O O . ASP B 1 88 ? 25.108 -5.984 24.708 1.000 17.002 87 ASP B O 1
ATOM 1422 N N . ILE B 1 89 ? 24.573 -5.284 26.779 1.000 19.155 88 ILE B N 1
ATOM 1423 C CA . ILE B 1 89 ? 25.207 -3.949 26.605 1.000 19.009 88 ILE B CA 1
ATOM 1424 C C . ILE B 1 89 ? 26.628 -4.078 26.072 1.000 18.269 88 ILE B C 1
ATOM 1425 O O . ILE B 1 89 ? 26.970 -3.349 25.155 1.000 19.063 88 ILE B O 1
ATOM 1430 N N . GLN B 1 90 ? 27.457 -4.961 26.623 1.000 18.430 89 GLN B N 1
ATOM 1431 C CA . GLN B 1 90 ? 28.890 -5.002 26.261 1.000 19.441 89 GLN B CA 1
ATOM 1432 C C . GLN B 1 90 ? 29.021 -5.444 24.801 1.000 18.370 89 GLN B C 1
ATOM 1433 O O . GLN B 1 90 ? 29.787 -4.820 24.032 1.000 18.562 89 GLN B O 1
ATOM 1439 N N . SER B 1 91 ? 28.245 -6.442 24.376 1.000 18.389 90 SER B N 1
ATOM 1440 C CA . SER B 1 91 ? 28.271 -6.926 22.975 1.000 16.762 90 SER B CA 1
ATOM 1441 C C . SER B 1 91 ? 27.811 -5.799 22.044 1.000 15.962 90 SER B C 1
ATOM 1442 O O . SER B 1 91 ? 28.403 -5.619 20.961 1.000 16.628 90 SER B O 1
ATOM 1445 N N . VAL B 1 92 ? 26.770 -5.095 22.434 1.000 17.540 91 VAL B N 1
ATOM 1446 C CA . VAL B 1 92 ? 26.238 -4.016 21.560 1.000 15.311 91 VAL B CA 1
ATOM 1447 C C . VAL B 1 92 ? 27.304 -2.931 21.415 1.000 15.816 91 VAL B C 1
ATOM 1448 O O . VAL B 1 92 ? 27.551 -2.465 20.308 1.000 15.926 91 VAL B O 1
ATOM 1452 N N . GLU B 1 93 ? 27.940 -2.531 22.511 1.000 15.934 92 GLU B N 1
ATOM 1453 C CA . GLU B 1 93 ? 28.991 -1.474 22.478 1.000 17.322 92 GLU B CA 1
ATOM 1454 C C . GLU B 1 93 ? 30.143 -1.911 21.578 1.000 16.652 92 GLU B C 1
ATOM 1455 O O . GLU B 1 93 ? 30.580 -1.115 20.725 1.000 17.891 92 GLU B O 1
ATOM 1461 N N . THR B 1 94 ? 30.653 -3.123 21.738 1.000 18.154 93 THR B N 1
ATOM 1462 C CA . THR B 1 94 ? 31.812 -3.553 20.914 1.000 18.265 93 THR B CA 1
ATOM 1463 C C . THR B 1 94 ? 31.416 -3.686 19.441 1.000 16.485 93 THR B C 1
ATOM 1464 O O . THR B 1 94 ? 32.266 -3.424 18.581 1.000 17.681 93 THR B O 1
ATOM 1468 N N . SER B 1 95 ? 30.183 -4.081 19.125 1.000 16.081 94 SER B N 1
ATOM 1469 C CA . SER B 1 95 ? 29.734 -4.151 17.719 1.000 15.875 94 SER B CA 1
ATOM 1470 C C . SER B 1 95 ? 29.601 -2.739 17.129 1.000 16.456 94 SER B C 1
ATOM 1471 O O . SER B 1 95 ? 29.955 -2.531 15.960 1.000 15.733 94 SER B O 1
ATOM 1474 N N . LEU B 1 96 ? 29.115 -1.772 17.899 1.000 15.543 95 LEU B N 1
ATOM 1475 C CA . LEU B 1 96 ? 29.108 -0.359 17.448 1.000 15.038 95 LEU B CA 1
ATOM 1476 C C . LEU B 1 96 ? 30.548 0.090 17.166 1.000 15.747 95 LEU B C 1
ATOM 1477 O O . LEU B 1 96 ? 30.790 0.746 16.131 1.000 17.174 95 LEU B O 1
ATOM 1482 N N . GLU B 1 97 ? 31.490 -0.254 18.043 1.000 15.983 96 GLU B N 1
ATOM 1483 C CA . GLU B 1 97 ? 32.922 0.054 17.827 1.000 16.744 96 GLU B CA 1
ATOM 1484 C C . GLU B 1 97 ? 33.431 -0.618 16.543 1.000 16.432 96 GLU B C 1
ATOM 1485 O O . GLU B 1 97 ? 34.136 0.059 15.757 1.000 18.626 96 GLU B O 1
ATOM 1491 N N . ASP B 1 98 ? 33.065 -1.881 16.304 1.000 15.930 97 ASP B N 1
ATOM 1492 C CA . ASP B 1 98 ? 33.499 -2.588 15.086 1.000 17.186 97 ASP B CA 1
ATOM 1493 C C . ASP B 1 98 ? 32.999 -1.829 13.855 1.000 15.654 97 ASP B C 1
ATOM 1494 O O . ASP B 1 98 ? 33.718 -1.688 12.871 1.000 17.054 97 ASP B O 1
ATOM 1499 N N . ILE B 1 99 ? 31.732 -1.417 13.860 1.000 14.990 98 ILE B N 1
ATOM 1500 C CA . ILE B 1 99 ? 31.172 -0.650 12.727 1.000 14.640 98 ILE B CA 1
ATOM 1501 C C . ILE B 1 99 ? 31.949 0.655 12.553 1.000 15.552 98 ILE B C 1
ATOM 1502 O O . ILE B 1 99 ? 32.351 0.981 11.441 1.000 15.811 98 ILE B O 1
ATOM 1507 N N . LEU B 1 100 ? 32.089 1.445 13.615 1.000 14.835 99 LEU B N 1
ATOM 1508 C CA . LEU B 1 100 ? 32.776 2.755 13.493 1.000 15.672 99 LEU B CA 1
ATOM 1509 C C . LEU B 1 100 ? 34.183 2.532 12.929 1.000 16.544 99 LEU B C 1
ATOM 1510 O O . LEU B 1 100 ? 34.598 3.288 12.036 1.000 17.975 99 LEU B O 1
ATOM 1515 N N . GLU B 1 101 ? 34.896 1.536 13.433 1.000 16.017 100 GLU B N 1
ATOM 1516 C CA . GLU B 1 101 ? 36.317 1.341 13.053 1.000 17.671 100 GLU B CA 1
ATOM 1517 C C . GLU B 1 101 ? 36.385 0.895 11.599 1.000 17.167 100 GLU B C 1
ATOM 1518 O O . GLU B 1 101 ? 37.236 1.384 10.817 1.000 18.456 100 GLU B O 1
ATOM 1524 N N . TYR B 1 102 ? 35.497 0.004 11.177 1.000 15.557 101 TYR B N 1
ATOM 1525 C CA . TYR B 1 102 ? 35.521 -0.459 9.773 1.000 16.316 101 TYR B CA 1
ATOM 1526 C C . TYR B 1 102 ? 35.260 0.715 8.825 1.000 15.178 101 TYR B C 1
ATOM 1527 O O . TYR B 1 102 ? 35.976 0.976 7.822 1.000 16.460 101 TYR B O 1
ATOM 1536 N N . PHE B 1 103 ? 34.192 1.478 9.078 1.000 15.849 102 PHE B N 1
ATOM 1537 C CA . PHE B 1 103 ? 33.777 2.524 8.125 1.000 16.385 102 PHE B CA 1
ATOM 1538 C C . PHE B 1 103 ? 34.782 3.678 8.107 1.000 15.822 102 PHE B C 1
ATOM 1539 O O . PHE B 1 103 ? 35.085 4.185 7.026 1.000 16.927 102 PHE B O 1
ATOM 1547 N N . LYS B 1 104 ? 35.341 4.036 9.257 1.000 15.718 103 LYS B N 1
ATOM 1548 C CA . LYS B 1 104 ? 36.371 5.107 9.293 1.000 17.793 103 LYS B CA 1
ATOM 1549 C C . LYS B 1 104 ? 37.587 4.669 8.471 1.000 17.574 103 LYS B C 1
ATOM 1550 O O . LYS B 1 104 ? 38.026 5.403 7.581 1.000 18.716 103 LYS B O 1
ATOM 1556 N N . ASN B 1 105 ? 38.089 3.470 8.750 1.000 17.588 104 ASN B N 1
ATOM 1557 C CA . ASN B 1 105 ? 39.388 3.016 8.192 1.000 16.987 104 ASN B CA 1
ATOM 1558 C C . ASN B 1 105 ? 39.241 2.627 6.719 1.000 18.633 104 ASN B C 1
ATOM 1559 O O . ASN B 1 105 ? 40.117 2.997 5.909 1.000 19.140 104 ASN B O 1
ATOM 1564 N N . SER B 1 106 ? 38.232 1.841 6.372 1.000 16.735 105 SER B N 1
ATOM 1565 C CA . SER B 1 106 ? 38.131 1.212 5.035 1.000 16.934 105 SER B CA 1
ATOM 1566 C C . SER B 1 106 ? 37.433 2.131 4.026 1.000 19.130 105 SER B C 1
ATOM 1567 O O . SER B 1 106 ? 37.844 2.163 2.847 1.000 20.144 105 SER B O 1
ATOM 1570 N N . LEU B 1 107 ? 36.336 2.781 4.418 1.000 18.319 106 LEU B N 1
ATOM 1571 C CA . LEU B 1 107 ? 35.528 3.593 3.489 1.000 19.912 106 LEU B CA 1
ATOM 1572 C C . LEU B 1 107 ? 35.782 5.080 3.690 1.000 18.130 106 LEU B C 1
ATOM 1573 O O . LEU B 1 107 ? 35.207 5.854 2.917 1.000 23.315 106 LEU B O 1
ATOM 1578 N N . GLY B 1 108 ? 36.654 5.493 4.624 1.000 18.214 107 GLY B N 1
ATOM 1579 C CA . GLY B 1 108 ? 36.989 6.915 4.762 1.000 18.645 107 GLY B CA 1
ATOM 1580 C C . GLY B 1 108 ? 35.782 7.721 5.245 1.000 20.763 107 GLY B C 1
ATOM 1581 O O . GLY B 1 108 ? 35.655 8.916 4.912 1.000 23.980 107 GLY B O 1
ATOM 1582 N N . PHE B 1 109 ? 34.870 7.086 5.972 1.000 17.967 108 PHE B N 1
ATOM 1583 C CA . PHE B 1 109 ? 33.677 7.785 6.498 1.000 16.656 108 PHE B CA 1
ATOM 1584 C C . PHE B 1 109 ? 34.064 8.783 7.577 1.000 16.945 108 PHE B C 1
ATOM 1585 O O . PHE B 1 109 ? 34.941 8.511 8.391 1.000 18.344 108 PHE B O 1
ATOM 1593 N N . SER B 1 110 ? 33.317 9.879 7.646 1.000 16.081 109 SER B N 1
ATOM 1594 C CA A SER B 1 110 ? 33.211 10.703 8.873 0.500 17.055 109 SER B CA 1
ATOM 1595 C CA B SER B 1 110 ? 33.188 10.711 8.863 0.500 17.127 109 SER B CA 1
ATOM 1596 C C . SER B 1 110 ? 32.428 9.892 9.908 1.000 16.820 109 SER B C 1
ATOM 1597 O O . SER B 1 110 ? 31.485 9.179 9.516 1.000 17.498 109 SER B O 1
ATOM 1602 N N . THR B 1 111 ? 32.832 9.953 11.164 1.000 17.567 110 THR B N 1
ATOM 1603 C CA . THR B 1 111 ? 32.140 9.185 12.223 1.000 19.084 110 THR B CA 1
ATOM 1604 C C . THR B 1 111 ? 31.903 10.081 13.432 1.000 22.301 110 THR B C 1
ATOM 1605 O O . THR B 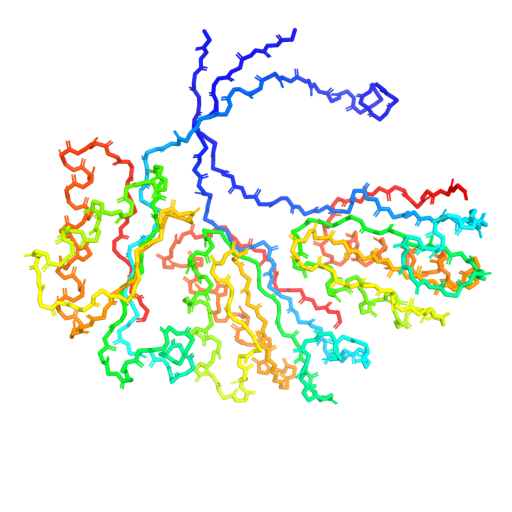1 111 ? 32.411 11.204 13.484 1.000 33.180 110 THR B O 1
ATOM 1609 N N . VAL B 1 112 ? 30.981 9.643 14.250 1.000 19.818 111 VAL B N 1
ATOM 1610 C CA . VAL B 1 112 ? 30.618 10.267 15.542 1.000 18.486 111 VAL B CA 1
ATOM 1611 C C . VAL B 1 112 ? 31.171 9.377 16.643 1.000 18.748 111 VAL B C 1
ATOM 1612 O O . VAL B 1 112 ? 31.485 8.192 16.441 1.000 19.115 111 VAL B O 1
ATOM 1616 N N . PRO B 1 113 ? 31.236 9.910 17.874 1.000 19.895 112 PRO B N 1
ATOM 1617 C CA . PRO B 1 113 ? 31.507 9.081 19.036 1.000 20.949 112 PRO B CA 1
ATOM 1618 C C . PRO B 1 113 ? 30.422 8.013 19.198 1.000 18.782 112 PRO B C 1
ATOM 1619 O O . PRO B 1 113 ? 29.283 8.221 18.805 1.000 18.922 112 PRO B O 1
ATOM 1623 N N . LEU B 1 114 ? 30.786 6.900 19.822 1.000 19.019 113 LEU B N 1
ATOM 1624 C CA . LEU B 1 114 ? 29.820 5.935 20.365 1.000 18.247 113 LEU B CA 1
ATOM 1625 C C . LEU B 1 114 ? 29.099 6.661 21.506 1.000 18.799 113 LEU B C 1
ATOM 1626 O O . LEU B 1 114 ? 29.768 7.198 22.454 1.000 21.028 113 LEU B O 1
ATOM 1631 N N . THR B 1 115 ? 27.783 6.685 21.459 1.000 17.250 114 THR B N 1
ATOM 1632 C CA . THR B 1 115 ? 26.961 7.354 22.491 1.000 16.439 114 THR B CA 1
ATOM 1633 C C . THR B 1 115 ? 26.073 6.356 23.209 1.000 17.556 114 THR B C 1
ATOM 1634 O O . THR B 1 115 ? 25.804 5.257 22.681 1.000 15.810 114 THR B O 1
ATOM 1638 N N . LYS B 1 116 ? 25.672 6.701 24.440 1.000 18.492 115 LYS B N 1
ATOM 1639 C CA . LYS B 1 116 ? 24.991 5.749 25.328 1.000 19.082 115 LYS B CA 1
ATOM 1640 C C . LYS B 1 116 ? 23.863 6.464 26.072 1.000 20.652 115 LYS B C 1
ATOM 1641 O O . LYS B 1 116 ? 24.083 7.562 26.553 1.000 23.374 115 LYS B O 1
ATOM 1647 N N . SER B 1 117 ? 22.717 5.821 26.180 1.000 17.328 116 SER B N 1
ATOM 1648 C CA . SER B 1 117 ? 21.565 6.278 26.998 1.000 17.552 116 SER B CA 1
ATOM 1649 C C . SER B 1 117 ? 20.993 5.079 27.746 1.000 20.832 116 SER B C 1
ATOM 1650 O O . SER B 1 117 ? 21.475 3.944 27.649 1.000 21.372 116 SER B O 1
ATOM 1654 N N . GLY C 1 1 ? 12.691 36.319 10.208 1.000 37.305 0 GLY C N 1
ATOM 1655 C CA . GLY C 1 1 ? 12.134 36.065 11.562 1.000 32.713 0 GLY C CA 1
ATOM 1656 C C . GLY C 1 1 ? 13.166 36.350 12.635 1.000 31.557 0 GLY C C 1
ATOM 1657 O O . GLY C 1 1 ? 14.320 36.612 12.268 1.000 29.976 0 GLY C O 1
ATOM 1658 N N . MET C 1 2 ? 12.763 36.311 13.904 1.000 29.692 1 MET C N 1
ATOM 1659 C CA . MET C 1 2 ? 13.606 36.685 15.069 1.000 31.792 1 MET C CA 1
ATOM 1660 C C . MET C 1 2 ? 14.836 35.762 15.162 1.000 30.609 1 MET C C 1
ATOM 1661 O O . MET C 1 2 ? 15.949 36.272 15.351 1.000 31.516 1 MET C O 1
ATOM 1666 N N . ILE C 1 3 ? 14.664 34.441 15.063 1.000 27.846 2 ILE C N 1
ATOM 1667 C CA . ILE C 1 3 ? 15.800 33.478 15.172 1.000 26.749 2 ILE C CA 1
ATOM 1668 C C . ILE C 1 3 ? 16.873 33.838 14.135 1.000 30.162 2 ILE C C 1
ATOM 1669 O O . ILE C 1 3 ? 18.082 33.864 14.486 1.000 29.276 2 ILE C O 1
ATOM 1674 N N . GLU C 1 4 ? 16.445 34.062 12.891 1.000 29.964 3 GLU C N 1
ATOM 1675 C CA . GLU C 1 4 ? 17.329 34.348 11.729 1.000 32.266 3 GLU C CA 1
ATOM 1676 C C . GLU C 1 4 ? 18.000 35.713 11.925 1.000 32.465 3 GLU C C 1
ATOM 1677 O O . GLU C 1 4 ? 19.226 35.830 11.693 1.000 30.533 3 GLU C O 1
ATOM 1683 N N . GLU C 1 5 ? 17.220 36.729 12.300 1.000 34.846 4 GLU C N 1
ATOM 1684 C CA . GLU C 1 5 ? 17.729 38.117 12.443 1.000 37.466 4 GLU C CA 1
ATOM 1685 C C . GLU C 1 5 ? 18.769 38.145 13.571 1.000 37.160 4 GLU C C 1
ATOM 1686 O O . GLU C 1 5 ? 19.868 38.702 13.366 1.000 36.159 4 GLU C O 1
ATOM 1692 N N . LEU C 1 6 ? 18.470 37.556 14.727 1.000 34.097 5 LEU C N 1
ATOM 1693 C CA . LEU C 1 6 ? 19.353 37.746 15.913 1.000 35.122 5 LEU C CA 1
ATOM 1694 C C . LEU C 1 6 ? 20.532 36.773 15.851 1.000 38.429 5 LEU C C 1
ATOM 1695 O O . LEU C 1 6 ? 21.602 37.089 16.435 1.000 36.083 5 LEU C O 1
ATOM 1700 N N . GLY C 1 7 ? 20.396 35.695 15.077 1.000 34.197 6 GLY C N 1
ATOM 1701 C CA . GLY C 1 7 ? 21.495 34.746 14.825 1.000 32.975 6 GLY C CA 1
ATOM 1702 C C . GLY C 1 7 ? 22.376 35.203 13.669 1.000 34.197 6 GLY C C 1
ATOM 1703 O O . GLY C 1 7 ? 23.422 34.567 13.462 1.000 32.460 6 GLY C O 1
ATOM 1704 N N . LYS C 1 8 ? 21.965 36.251 12.938 1.000 32.527 7 LYS C N 1
ATOM 1705 C CA . LYS C 1 8 ? 22.617 36.766 11.696 1.000 36.069 7 LYS C CA 1
ATOM 1706 C C . LYS C 1 8 ? 22.875 35.573 10.764 1.000 35.014 7 LYS C C 1
ATOM 1707 O O . LYS C 1 8 ? 24.010 35.401 10.278 1.000 33.873 7 LYS C O 1
ATOM 1713 N N . ILE C 1 9 ? 21.834 34.773 10.535 1.000 32.383 8 ILE C N 1
ATOM 1714 C CA . ILE C 1 9 ? 21.886 33.589 9.630 1.000 30.011 8 ILE C CA 1
ATOM 1715 C C . ILE C 1 9 ? 21.576 34.079 8.210 1.000 27.608 8 ILE C C 1
ATOM 1716 O O . ILE C 1 9 ? 20.502 34.665 8.009 1.000 32.142 8 ILE C O 1
ATOM 1721 N N . ASP C 1 10 ? 22.492 33.860 7.267 1.000 26.763 9 ASP C N 1
ATOM 1722 C CA . ASP C 1 10 ? 22.300 34.253 5.855 1.000 27.417 9 ASP C CA 1
ATOM 1723 C C . ASP C 1 10 ? 21.389 33.238 5.171 1.000 24.709 9 ASP C C 1
ATOM 1724 O O . ASP C 1 10 ? 21.202 32.133 5.713 1.000 26.225 9 ASP C O 1
ATOM 1729 N N . ARG C 1 11 ? 20.896 33.624 4.018 1.000 24.195 10 ARG C N 1
ATOM 1730 C CA . ARG C 1 11 ? 19.906 32.858 3.238 1.000 24.064 10 ARG C CA 1
ATOM 1731 C C . ARG C 1 11 ? 20.410 32.810 1.794 1.000 26.573 10 ARG C C 1
ATOM 1732 O O . ARG C 1 11 ? 20.849 33.859 1.290 1.000 27.950 10 ARG C O 1
ATOM 1740 N N . ILE C 1 12 ? 20.386 31.630 1.169 1.000 21.342 11 ILE C N 1
ATOM 1741 C CA . ILE C 1 12 ? 20.758 31.446 -0.260 1.000 21.589 11 ILE C CA 1
ATOM 1742 C C . ILE C 1 12 ? 19.693 30.553 -0.892 1.000 21.400 11 ILE C C 1
ATOM 1743 O O . ILE C 1 12 ? 19.146 29.658 -0.204 1.000 23.376 11 ILE C O 1
ATOM 1748 N N . ILE C 1 13 ? 19.433 30.738 -2.172 1.000 18.358 12 ILE C N 1
ATOM 1749 C CA . ILE C 1 13 ? 18.597 29.788 -2.951 1.000 18.191 12 ILE C CA 1
ATOM 1750 C C . ILE C 1 13 ? 19.513 28.710 -3.502 1.000 18.947 12 ILE C C 1
ATOM 1751 O O . ILE C 1 13 ? 20.532 29.038 -4.165 1.000 19.577 12 ILE C O 1
ATOM 1756 N N . GLN C 1 14 ? 19.145 27.449 -3.297 1.000 18.101 13 GLN C N 1
ATOM 1757 C CA A GLN C 1 14 ? 19.914 26.324 -3.873 0.330 17.545 13 GLN C CA 1
ATOM 1758 C CA B GLN C 1 14 ? 19.928 26.325 -3.868 0.330 19.109 13 GLN C CA 1
ATOM 1759 C CA C GLN C 1 14 ? 19.895 26.271 -3.803 0.330 19.447 13 GLN C CA 1
ATOM 1760 C C . GLN C 1 14 ? 19.026 25.552 -4.834 1.000 18.439 13 GLN C C 1
ATOM 1761 O O . GLN C 1 14 ? 17.992 25.035 -4.411 1.000 17.092 13 GLN C O 1
ATOM 1777 N N . GLU C 1 15 ? 19.435 25.550 -6.100 1.000 17.371 14 GLU C N 1
ATOM 1778 C CA . GLU C 1 15 ? 18.764 24.759 -7.149 1.000 18.613 14 GLU C CA 1
ATOM 1779 C C . GLU C 1 15 ? 19.329 23.359 -7.080 1.000 18.544 14 GLU C C 1
ATOM 1780 O O . GLU C 1 15 ? 20.515 23.161 -7.450 1.000 20.627 14 GLU C O 1
ATOM 1786 N N . SER C 1 16 ? 18.539 22.429 -6.610 1.000 17.424 15 SER C N 1
ATOM 1787 C CA . SER C 1 16 ? 18.984 21.044 -6.381 1.000 17.477 15 SER C CA 1
ATOM 1788 C C . SER C 1 16 ? 18.897 20.231 -7.672 1.000 18.543 15 SER C C 1
ATOM 1789 O O . SER C 1 16 ? 17.808 20.114 -8.255 1.000 17.143 15 SER C O 1
ATOM 1792 N N . VAL C 1 17 ? 19.990 19.595 -8.049 1.000 16.106 16 VAL C N 1
ATOM 1793 C CA . VAL C 1 17 ? 20.033 18.614 -9.159 1.000 16.827 16 VAL C CA 1
ATOM 1794 C C . VAL C 1 17 ? 20.836 17.438 -8.652 1.000 16.985 16 VAL C C 1
ATOM 1795 O O . VAL C 1 17 ? 21.681 17.569 -7.767 1.000 17.346 16 VAL C O 1
ATOM 1799 N N . PRO C 1 18 ? 20.646 16.234 -9.209 1.000 17.419 17 PRO C N 1
ATOM 1800 C CA . PRO C 1 18 ? 21.488 15.122 -8.817 1.000 17.921 17 PRO C CA 1
ATOM 1801 C C . PRO C 1 18 ? 22.896 15.263 -9.399 1.000 18.190 17 PRO C C 1
ATOM 1802 O O . PRO C 1 18 ? 23.100 15.802 -10.489 1.000 16.919 17 PRO C O 1
ATOM 1806 N N . GLY C 1 19 ? 23.868 14.809 -8.627 1.000 18.124 18 GLY C N 1
ATOM 1807 C CA . GLY C 1 19 ? 25.241 14.637 -9.113 1.000 17.041 18 GLY C CA 1
ATOM 1808 C C . GLY C 1 19 ? 25.395 13.341 -9.885 1.000 16.928 18 GLY C C 1
ATOM 1809 O O . GLY C 1 19 ? 24.397 12.671 -10.161 1.000 17.171 18 GLY C O 1
ATOM 1810 N N . LYS C 1 20 ? 26.639 13.048 -10.232 1.000 16.662 19 LYS C N 1
ATOM 1811 C CA . LYS C 1 20 ? 27.005 11.924 -11.109 1.000 15.854 19 LYS C CA 1
ATOM 1812 C C . LYS C 1 20 ? 28.109 11.190 -10.392 1.000 15.559 19 LYS C C 1
ATOM 1813 O O . LYS C 1 20 ? 29.262 11.564 -10.525 1.000 16.240 19 LYS C O 1
ATOM 1819 N N . GLN C 1 21 ? 27.751 10.156 -9.634 1.000 14.789 20 GLN C N 1
ATOM 1820 C CA . GLN C 1 21 ? 28.724 9.561 -8.690 1.000 16.023 20 GLN C CA 1
ATOM 1821 C C . GLN C 1 21 ? 28.331 8.123 -8.380 1.000 14.939 20 GLN C C 1
ATOM 1822 O O . GLN C 1 21 ? 27.138 7.848 -8.190 1.000 15.837 20 GLN C O 1
ATOM 1828 N N . ILE C 1 22 ? 29.331 7.263 -8.226 1.000 14.813 21 ILE C N 1
ATOM 1829 C CA . ILE C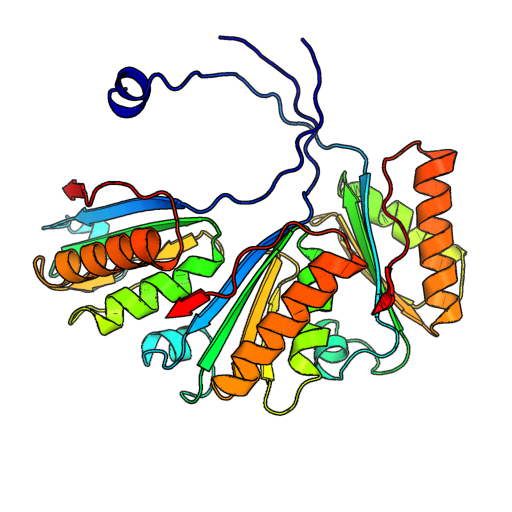 1 22 ? 29.199 5.988 -7.477 1.000 14.157 21 ILE C CA 1
ATOM 1830 C C . ILE C 1 22 ? 29.829 6.209 -6.112 1.000 14.390 21 ILE C C 1
ATOM 1831 O O . ILE C 1 22 ? 31.033 6.535 -6.031 1.000 15.370 21 ILE C O 1
ATOM 1836 N N . THR C 1 23 ? 29.027 6.047 -5.053 1.000 14.453 22 THR C N 1
ATOM 1837 C CA . THR C 1 23 ? 29.458 6.330 -3.667 1.000 14.597 22 THR C CA 1
ATOM 1838 C C . THR C 1 23 ? 29.809 5.030 -2.938 1.000 14.168 22 THR C C 1
ATOM 1839 O O . THR C 1 23 ? 30.415 5.078 -1.849 1.000 16.184 22 THR C O 1
ATOM 1843 N N . LEU C 1 24 ? 29.453 3.889 -3.500 1.000 13.967 23 LEU C N 1
ATOM 1844 C CA . LEU C 1 24 ? 29.727 2.588 -2.864 1.000 14.287 23 LEU C CA 1
ATOM 1845 C C . LEU C 1 24 ? 29.834 1.553 -3.970 1.000 14.772 23 LEU C C 1
ATOM 1846 O O . LEU C 1 24 ? 28.942 1.480 -4.825 1.000 14.375 23 LEU C O 1
ATOM 1851 N N . ALA C 1 25 ? 30.886 0.743 -3.932 1.000 14.297 24 ALA C N 1
ATOM 1852 C CA . ALA C 1 25 ? 31.045 -0.434 -4.810 1.000 14.676 24 ALA C CA 1
ATOM 1853 C C . ALA C 1 25 ? 31.774 -1.478 -3.980 1.000 14.127 24 ALA C C 1
ATOM 1854 O O . ALA C 1 25 ? 33.008 -1.399 -3.810 1.000 15.003 24 ALA C O 1
ATOM 1856 N N . HIS C 1 26 ? 31.008 -2.346 -3.356 1.000 14.290 25 HIS C N 1
ATOM 1857 C CA . HIS C 1 26 ? 31.446 -3.083 -2.165 1.000 13.628 25 HIS C CA 1
ATOM 1858 C C . HIS C 1 26 ? 31.137 -4.558 -2.305 1.000 14.465 25 HIS C C 1
ATOM 1859 O O . HIS C 1 26 ? 30.006 -4.916 -2.734 1.000 15.827 25 HIS C O 1
ATOM 1866 N N . VAL C 1 27 ? 32.069 -5.386 -1.869 1.000 14.475 26 VAL C N 1
ATOM 1867 C CA . VAL C 1 27 ? 31.815 -6.845 -1.756 1.000 15.253 26 VAL C CA 1
ATOM 1868 C C . VAL C 1 27 ? 31.857 -7.262 -0.291 1.000 15.429 26 VAL C C 1
ATOM 1869 O O . VAL C 1 27 ? 32.836 -6.968 0.405 1.000 15.481 26 VAL C O 1
ATOM 1873 N N . ILE C 1 28 ? 30.794 -7.936 0.132 1.000 16.067 27 ILE C N 1
ATOM 1874 C CA . ILE C 1 28 ? 30.787 -8.724 1.387 1.000 17.133 27 ILE C CA 1
ATOM 1875 C C . ILE C 1 28 ? 31.176 -10.134 0.989 1.000 18.332 27 ILE C C 1
ATOM 1876 O O . ILE C 1 28 ? 30.398 -10.789 0.299 1.000 17.528 27 ILE C O 1
ATOM 1881 N N . ALA C 1 29 ? 32.367 -10.585 1.397 1.000 19.041 28 ALA C N 1
ATOM 1882 C CA . ALA C 1 29 ? 32.943 -11.828 0.828 1.000 21.018 28 ALA C CA 1
ATOM 1883 C C . ALA C 1 29 ? 32.153 -13.031 1.326 1.000 22.585 28 ALA C C 1
ATOM 1884 O O . ALA C 1 29 ? 31.931 -13.969 0.553 1.000 22.696 28 ALA C O 1
ATOM 1886 N N . ALA C 1 30 ? 31.783 -13.020 2.602 1.000 19.724 29 ALA C N 1
ATOM 1887 C CA . ALA C 1 30 ? 31.165 -14.174 3.276 1.000 23.440 29 ALA C CA 1
ATOM 1888 C C . ALA C 1 30 ? 30.065 -13.655 4.193 1.000 20.580 29 ALA C C 1
ATOM 1889 O O . ALA C 1 30 ? 30.227 -13.615 5.414 1.000 22.454 29 ALA C O 1
ATOM 1891 N N . PRO C 1 31 ? 28.917 -13.222 3.626 1.000 19.289 30 PRO C N 1
ATOM 1892 C CA . PRO C 1 31 ? 27.824 -12.669 4.408 1.000 19.933 30 PRO C CA 1
ATOM 1893 C C . PRO C 1 31 ? 27.380 -13.612 5.531 1.000 21.249 30 PRO C C 1
ATOM 1894 O O . PRO C 1 31 ? 27.327 -14.814 5.377 1.000 20.672 30 PRO C O 1
ATOM 1898 N N . ILE C 1 32 ? 26.989 -13.001 6.629 1.000 20.579 31 ILE C N 1
ATOM 1899 C CA . ILE C 1 32 ? 26.304 -13.740 7.719 1.000 21.239 31 ILE C CA 1
ATOM 1900 C C . ILE C 1 32 ? 24.916 -14.177 7.227 1.000 21.873 31 ILE C C 1
ATOM 1901 O O . ILE C 1 32 ? 24.336 -13.575 6.301 1.000 21.659 31 ILE C O 1
ATOM 1906 N N . GLU C 1 33 ? 24.371 -15.191 7.886 1.000 23.736 32 GLU C N 1
ATOM 1907 C CA . GLU C 1 33 ? 23.072 -15.774 7.479 1.000 25.772 32 GLU C CA 1
ATOM 1908 C C . GLU C 1 33 ? 21.986 -14.683 7.428 1.000 25.220 32 GLU C C 1
ATOM 1909 O O . GLU C 1 33 ? 21.188 -14.656 6.472 1.000 25.711 32 GLU C O 1
ATOM 1915 N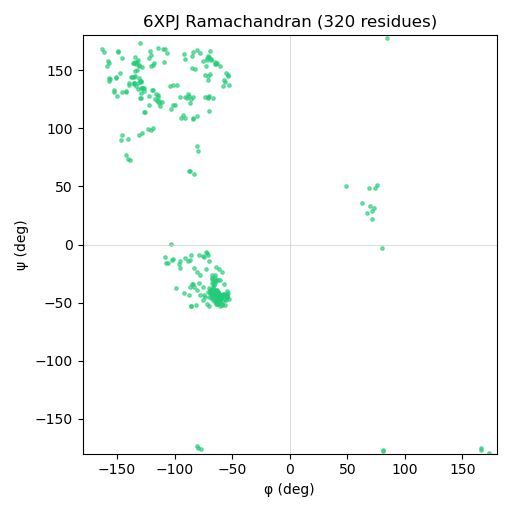 N . ALA C 1 34 ? 21.921 -13.785 8.416 1.000 25.790 33 ALA C N 1
ATOM 1916 C CA . ALA C 1 34 ? 20.862 -12.749 8.496 1.000 26.991 33 ALA C CA 1
ATOM 1917 C C . ALA C 1 34 ? 20.902 -11.788 7.297 1.000 26.326 33 ALA C C 1
ATOM 1918 O O . ALA C 1 34 ? 19.855 -11.219 6.890 1.000 27.540 33 ALA C O 1
ATOM 1920 N N . VAL C 1 35 ? 22.082 -11.549 6.727 1.000 24.515 34 VAL C N 1
ATOM 1921 C CA . VAL C 1 35 ? 22.218 -10.647 5.555 1.000 24.099 34 VAL C CA 1
ATOM 1922 C C . VAL C 1 35 ? 21.665 -11.351 4.310 1.000 25.425 34 VAL C C 1
ATOM 1923 O O . VAL C 1 35 ? 20.936 -10.710 3.511 1.000 25.374 34 VAL C O 1
ATOM 1927 N N . TYR C 1 36 ? 22.003 -12.621 4.105 1.000 24.412 35 TYR C N 1
ATOM 1928 C CA . TYR C 1 36 ? 21.400 -13.371 2.988 1.000 24.164 35 TYR C CA 1
ATOM 1929 C C . TYR C 1 36 ? 19.875 -13.365 3.155 1.000 26.338 35 TYR C C 1
ATOM 1930 O O . TYR C 1 36 ? 19.148 -13.137 2.170 1.000 26.344 35 TYR C O 1
ATOM 1939 N N . GLU C 1 37 ? 19.392 -13.571 4.386 1.000 27.405 36 GLU C N 1
ATOM 1940 C CA . GLU C 1 37 ? 17.930 -13.663 4.669 1.000 29.451 36 GLU C CA 1
ATOM 1941 C C . GLU C 1 37 ? 17.240 -12.323 4.356 1.000 29.958 36 GLU C C 1
ATOM 1942 O O . GLU C 1 37 ? 16.132 -12.338 3.784 1.000 30.483 36 GLU C O 1
ATOM 1948 N N . CYS C 1 38 ? 17.871 -11.185 4.668 1.000 27.982 37 CYS C N 1
ATOM 1949 C CA . CYS C 1 38 ? 17.265 -9.839 4.442 1.000 30.736 37 CYS C CA 1
ATOM 1950 C C . CYS C 1 38 ? 17.140 -9.578 2.931 1.000 31.694 37 CYS C C 1
ATOM 1951 O O . CYS C 1 38 ? 16.200 -8.852 2.530 1.000 39.053 37 CYS C O 1
ATOM 1954 N N . LEU C 1 39 ? 18.011 -10.157 2.100 1.000 27.860 38 LEU C N 1
ATOM 1955 C CA . LEU C 1 39 ? 17.938 -9.966 0.627 1.000 31.459 38 LEU C CA 1
ATOM 1956 C C . LEU C 1 39 ? 17.070 -11.060 0.009 1.000 30.959 38 LEU C C 1
ATOM 1957 O O . LEU C 1 39 ? 16.691 -10.923 -1.185 1.000 32.013 38 LEU C O 1
ATOM 1962 N N . GLY C 1 40 ? 16.747 -12.096 0.793 1.000 31.400 39 GLY C N 1
ATOM 1963 C CA . GLY C 1 40 ? 15.903 -13.218 0.342 1.000 30.623 39 GLY C CA 1
ATOM 1964 C C . GLY C 1 40 ? 16.613 -14.075 -0.684 1.000 28.647 39 GLY C C 1
ATOM 1965 O O . GLY C 1 40 ? 15.915 -14.644 -1.564 1.000 28.628 39 GLY C O 1
ATOM 1966 N N . VAL C 1 41 ? 17.937 -14.215 -0.569 1.000 26.926 40 VAL C N 1
ATOM 1967 C CA . VAL C 1 41 ? 18.791 -14.901 -1.579 1.000 26.863 40 VAL C CA 1
ATOM 1968 C C . VAL C 1 41 ? 19.317 -16.220 -1.025 1.000 25.994 40 VAL C C 1
ATOM 1969 O O . VAL C 1 41 ? 19.200 -16.466 0.206 1.000 26.060 40 VAL C O 1
ATOM 1973 N N . ASP C 1 42 ? 19.889 -17.035 -1.911 1.000 23.623 41 ASP C N 1
ATOM 1974 C CA . ASP C 1 42 ? 20.597 -18.279 -1.550 1.000 24.277 41 ASP C CA 1
ATOM 1975 C C . ASP C 1 42 ? 21.710 -17.924 -0.559 1.000 26.113 41 ASP C C 1
ATOM 1976 O O . ASP C 1 42 ? 22.386 -16.890 -0.771 1.000 25.149 41 ASP C O 1
ATOM 1981 N N . HIS C 1 43 ? 21.934 -18.737 0.475 1.000 24.729 42 HIS C N 1
ATOM 1982 C CA . HIS C 1 43 ? 22.977 -18.458 1.493 1.000 24.013 42 HIS C CA 1
ATOM 1983 C C . HIS C 1 43 ? 24.316 -19.034 1.026 1.000 23.871 42 HIS C C 1
ATOM 1984 O O . HIS C 1 43 ? 24.872 -19.931 1.662 1.000 26.830 42 HIS C O 1
ATOM 1991 N N . GLU C 1 44 ? 24.820 -18.502 -0.083 1.000 26.895 43 GLU C N 1
ATOM 1992 C CA . GLU C 1 44 ? 26.078 -18.960 -0.714 1.000 29.053 43 GLU C CA 1
ATOM 1993 C C . GLU C 1 44 ? 26.679 -17.753 -1.418 1.000 25.611 43 GLU C C 1
ATOM 1994 O O . GLU C 1 44 ? 25.906 -16.969 -1.981 1.000 26.008 43 GLU C O 1
ATOM 2000 N N . GLY C 1 45 ? 28.000 -17.652 -1.392 1.000 25.072 44 GLY C N 1
ATOM 2001 C CA . GLY C 1 45 ? 28.709 -16.698 -2.238 1.000 23.179 44 GLY C CA 1
ATOM 2002 C C . GLY C 1 45 ? 28.770 -15.323 -1.602 1.000 21.987 44 GLY C C 1
ATOM 2003 O O . GLY C 1 45 ? 28.225 -15.078 -0.512 1.000 23.659 44 GLY C O 1
ATOM 2004 N N . ALA C 1 46 ? 29.442 -14.436 -2.304 1.000 17.252 45 ALA C N 1
ATOM 2005 C CA . ALA C 1 46 ? 29.620 -13.038 -1.918 1.000 16.860 45 ALA C CA 1
ATOM 2006 C C . ALA C 1 46 ? 28.414 -12.228 -2.396 1.000 17.122 45 ALA C C 1
ATOM 2007 O O . ALA C 1 46 ? 27.618 -12.683 -3.283 1.000 17.678 45 ALA C O 1
ATOM 2009 N N . ILE C 1 47 ? 28.271 -11.052 -1.799 1.000 16.530 46 ILE C N 1
ATOM 2010 C CA . ILE C 1 47 ? 27.255 -10.052 -2.214 1.000 17.365 46 ILE C CA 1
ATOM 2011 C C . ILE C 1 47 ? 27.994 -8.797 -2.654 1.000 16.163 46 ILE C C 1
ATOM 2012 O O . ILE C 1 47 ? 28.857 -8.310 -1.893 1.000 17.329 46 ILE C O 1
ATOM 2017 N N . GLY C 1 48 ? 27.602 -8.269 -3.807 1.000 15.631 47 GLY C N 1
ATOM 2018 C CA . GLY C 1 48 ? 28.045 -6.954 -4.290 1.000 15.263 47 GLY C CA 1
ATOM 2019 C C . GLY C 1 48 ? 26.972 -5.919 -4.065 1.000 14.776 47 GLY C C 1
ATOM 2020 O O . GLY C 1 48 ? 25.781 -6.224 -4.309 1.000 16.758 47 GLY C O 1
ATOM 2021 N N . VAL C 1 49 ? 27.353 -4.729 -3.604 1.000 15.026 48 VAL C N 1
ATOM 2022 C CA . VAL C 1 49 ? 26.452 -3.606 -3.249 1.000 15.705 48 VAL C CA 1
ATOM 2023 C C . VAL C 1 49 ? 26.964 -2.343 -3.928 1.000 15.294 48 VAL C C 1
ATOM 2024 O O . VAL C 1 49 ? 28.142 -1.994 -3.745 1.000 15.466 48 VAL C O 1
ATOM 2028 N N . VAL C 1 50 ? 26.085 -1.689 -4.672 1.000 14.475 49 VAL C N 1
ATOM 2029 C CA . VAL C 1 50 ? 26.425 -0.452 -5.415 1.000 15.051 49 VAL C CA 1
ATOM 2030 C C . VAL C 1 50 ? 25.432 0.648 -5.052 1.000 14.133 49 VAL C C 1
ATOM 2031 O O . VAL C 1 50 ? 24.215 0.419 -5.053 1.000 15.529 49 VAL C O 1
ATOM 2035 N N . SER C 1 51 ? 25.966 1.829 -4.788 1.000 14.023 50 SER C N 1
ATOM 2036 C CA . SER C 1 51 ? 25.214 3.090 -4.587 1.000 14.720 50 SER C CA 1
ATOM 2037 C C . SER C 1 51 ? 25.531 4.057 -5.717 1.000 14.424 50 SER C C 1
ATOM 2038 O O . SER C 1 51 ? 26.741 4.369 -5.901 1.000 14.897 50 SER C O 1
ATOM 2041 N N . LEU C 1 52 ? 24.514 4.492 -6.446 1.000 14.418 51 LEU C N 1
ATOM 2042 C CA . LEU C 1 52 ? 24.692 5.354 -7.641 1.000 15.674 51 LEU C CA 1
ATOM 2043 C C . LEU C 1 52 ? 23.814 6.591 -7.561 1.000 14.686 51 LEU C C 1
ATOM 2044 O O . LEU C 1 52 ? 22.714 6.566 -7.001 1.000 15.378 51 LEU C O 1
ATOM 2049 N N . THR C 1 53 ? 24.272 7.650 -8.221 1.000 15.272 52 THR C N 1
ATOM 2050 C CA . THR C 1 53 ? 23.531 8.912 -8.398 1.000 14.201 52 THR C CA 1
ATOM 2051 C C . THR C 1 53 ? 23.855 9.370 -9.811 1.000 14.152 52 THR C C 1
ATOM 2052 O O . THR C 1 53 ? 25.033 9.340 -10.190 1.000 14.272 52 THR C O 1
ATOM 2056 N N . PRO C 1 54 ? 22.878 9.765 -10.648 1.000 13.853 53 PRO C N 1
ATOM 2057 C CA . PRO C 1 54 ? 21.452 9.727 -10.326 1.000 14.845 53 PRO C CA 1
ATOM 2058 C C . PRO C 1 54 ? 20.905 8.292 -10.296 1.000 15.114 53 PRO C C 1
ATOM 2059 O O . PRO C 1 54 ? 21.535 7.357 -10.791 1.000 15.293 53 PRO C O 1
ATOM 2063 N N . ASN C 1 55 ? 19.772 8.137 -9.646 1.000 14.913 54 ASN C N 1
ATOM 2064 C CA . ASN C 1 55 ? 19.286 6.791 -9.272 1.000 14.334 54 ASN C CA 1
ATOM 2065 C C . ASN C 1 55 ? 18.945 5.937 -10.492 1.000 14.508 54 ASN C C 1
ATOM 2066 O O . ASN C 1 55 ? 19.025 4.718 -10.387 1.000 15.733 54 ASN C O 1
ATOM 2071 N N . GLU C 1 56 ? 18.595 6.554 -11.614 1.000 15.079 55 GLU C N 1
ATOM 2072 C CA . GLU C 1 56 ? 18.239 5.826 -12.849 1.000 15.222 55 GLU C CA 1
ATOM 2073 C C . GLU C 1 56 ? 19.445 5.053 -13.378 1.000 16.644 55 GLU C C 1
ATOM 2074 O O . GLU C 1 56 ? 19.233 4.125 -14.195 1.000 18.823 55 GLU C O 1
ATOM 2080 N N . THR C 1 57 ? 20.676 5.384 -12.982 1.000 14.605 56 THR C N 1
ATOM 2081 C CA . THR C 1 57 ? 21.864 4.657 -13.488 1.000 14.592 56 THR C CA 1
ATOM 2082 C C . THR C 1 57 ? 21.941 3.260 -12.856 1.000 15.418 56 THR C C 1
ATOM 2083 O O . THR C 1 57 ? 22.765 2.474 -13.336 1.000 15.742 56 THR C O 1
ATOM 2087 N N . ALA C 1 58 ? 21.085 2.924 -11.893 1.000 15.040 57 ALA C N 1
ATOM 2088 C CA . ALA C 1 58 ? 21.084 1.548 -11.348 1.000 14.861 57 ALA C CA 1
ATOM 2089 C C . ALA C 1 58 ? 20.916 0.514 -12.471 1.000 14.408 57 ALA C C 1
ATOM 2090 O O . ALA C 1 58 ? 21.629 -0.523 -12.465 1.000 15.495 57 ALA C O 1
ATOM 2092 N N . ILE C 1 59 ? 20.018 0.744 -13.419 1.000 15.861 58 ILE C N 1
ATOM 2093 C CA . ILE C 1 59 ? 19.797 -0.263 -14.497 1.000 17.241 58 ILE C CA 1
ATOM 2094 C C . ILE C 1 59 ? 21.059 -0.405 -15.371 1.000 16.984 58 ILE C C 1
ATOM 2095 O O . ILE C 1 59 ? 21.357 -1.519 -15.808 1.000 16.355 58 ILE C O 1
ATOM 2100 N N . ILE C 1 60 ? 21.820 0.665 -15.568 1.000 16.153 59 ILE C N 1
ATOM 2101 C CA . ILE C 1 60 ? 23.051 0.615 -16.382 1.000 15.537 59 ILE C CA 1
ATOM 2102 C C . ILE C 1 60 ? 24.081 -0.234 -15.640 1.000 15.800 59 ILE C C 1
ATOM 2103 O O . ILE C 1 60 ? 24.733 -1.089 -16.252 1.000 15.770 59 ILE C O 1
ATOM 2108 N N . ALA C 1 61 ? 24.231 -0.023 -14.338 1.000 15.110 60 ALA C N 1
ATOM 2109 C CA . ALA C 1 61 ? 25.202 -0.768 -13.505 1.000 15.469 60 ALA C CA 1
ATOM 2110 C C . ALA C 1 61 ? 24.809 -2.235 -13.442 1.000 16.192 60 ALA C C 1
ATOM 2111 O O . ALA C 1 61 ? 25.692 -3.084 -13.575 1.000 16.461 60 ALA C O 1
ATOM 2113 N N . ALA C 1 62 ? 23.525 -2.552 -13.351 1.000 16.343 61 ALA C N 1
ATOM 2114 C CA . ALA C 1 62 ? 23.058 -3.953 -13.302 1.000 15.824 61 ALA C CA 1
ATOM 2115 C C . ALA C 1 62 ? 23.401 -4.646 -14.616 1.000 18.835 61 ALA C C 1
ATOM 2116 O O . ALA C 1 62 ? 23.882 -5.802 -14.602 1.000 17.260 61 ALA C O 1
ATOM 2118 N N . ASP C 1 63 ? 23.197 -3.952 -15.723 1.000 16.894 62 ASP C N 1
ATOM 2119 C CA . ASP C 1 63 ? 23.503 -4.528 -17.054 1.000 18.198 62 ASP C CA 1
ATOM 2120 C C . ASP C 1 63 ? 24.997 -4.842 -17.167 1.000 18.519 62 ASP C C 1
ATOM 2121 O O . ASP C 1 63 ? 25.387 -5.943 -17.671 1.000 19.511 62 ASP C O 1
ATOM 2126 N N . ILE C 1 64 ? 25.855 -3.906 -16.780 1.000 16.821 63 ILE C N 1
ATOM 2127 C CA . ILE C 1 64 ? 27.321 -4.131 -16.823 1.000 18.645 63 ILE C CA 1
ATOM 2128 C C . ILE C 1 64 ? 27.657 -5.307 -15.920 1.000 20.415 63 ILE C C 1
ATOM 2129 O O . ILE C 1 64 ? 28.459 -6.177 -16.342 1.000 21.327 63 ILE C O 1
ATOM 2134 N N . ALA C 1 65 ? 27.136 -5.339 -14.696 1.000 19.115 64 ALA C N 1
ATOM 2135 C CA . ALA C 1 65 ? 27.468 -6.399 -13.721 1.000 19.523 64 ALA C CA 1
ATOM 2136 C C . ALA C 1 65 ? 27.163 -7.759 -14.328 1.000 20.100 64 ALA C C 1
ATOM 2137 O O . ALA C 1 65 ? 28.056 -8.619 -14.310 1.000 20.665 64 ALA C O 1
ATOM 2139 N N . GLY C 1 66 ? 25.951 -7.949 -14.845 1.000 19.593 65 GLY C N 1
ATOM 2140 C CA . GLY C 1 66 ? 25.505 -9.241 -15.406 1.000 21.253 65 GLY C CA 1
ATOM 2141 C C . GLY C 1 66 ? 26.244 -9.615 -16.671 1.000 22.711 65 GLY C C 1
ATOM 2142 O O . GLY C 1 66 ? 26.480 -10.849 -16.896 1.000 26.495 65 GLY C O 1
ATOM 2143 N N . ALA C 1 67 ? 26.698 -8.641 -17.455 1.000 21.611 66 ALA C N 1
ATOM 2144 C CA . ALA C 1 67 ? 27.463 -8.909 -18.704 1.000 22.817 66 ALA C CA 1
ATOM 2145 C C . ALA C 1 67 ? 28.919 -9.269 -18.348 1.000 26.249 66 ALA C C 1
ATOM 2146 O O . ALA C 1 67 ? 29.571 -9.951 -19.170 1.000 26.564 66 ALA C O 1
ATOM 2148 N N . ALA C 1 68 ? 29.433 -8.800 -17.202 1.000 23.215 67 ALA C N 1
ATOM 2149 C CA . ALA C 1 68 ? 30.877 -8.850 -16.838 1.000 24.291 67 ALA C CA 1
ATOM 2150 C C . ALA C 1 68 ? 31.296 -10.240 -16.341 1.000 24.837 67 ALA C C 1
ATOM 2151 O O . ALA C 1 68 ? 32.498 -10.613 -16.502 1.000 24.865 67 ALA C O 1
ATOM 2153 N N . ALA C 1 69 ? 30.401 -10.956 -15.669 1.000 21.778 68 ALA C N 1
ATOM 2154 C CA . ALA C 1 69 ? 30.752 -12.160 -14.891 1.000 23.061 68 ALA C CA 1
ATOM 2155 C C . ALA C 1 69 ? 29.475 -12.933 -14.616 1.000 25.073 68 ALA C C 1
ATOM 2156 O O . ALA C 1 69 ? 28.387 -12.362 -14.832 1.000 27.273 68 ALA C O 1
ATOM 2158 N N . ASN C 1 70 ? 29.622 -14.165 -14.139 1.000 25.902 69 ASN C N 1
ATOM 2159 C CA . ASN C 1 70 ? 28.487 -15.053 -13.794 1.000 28.405 69 ASN C CA 1
ATOM 2160 C C . ASN C 1 70 ? 27.965 -14.666 -12.406 1.000 26.044 69 ASN C C 1
ATOM 2161 O O . ASN C 1 70 ? 28.350 -15.271 -11.399 1.000 29.266 69 ASN C O 1
ATOM 2166 N N . ILE C 1 71 ? 27.097 -13.685 -12.372 1.000 24.856 70 ILE C N 1
ATOM 2167 C CA . ILE C 1 71 ? 26.485 -13.193 -11.116 1.000 22.337 70 ILE C CA 1
ATOM 2168 C C . ILE C 1 71 ? 24.972 -13.339 -11.279 1.000 21.553 70 ILE C C 1
ATOM 2169 O O . ILE C 1 71 ? 24.467 -13.474 -12.420 1.000 24.623 70 ILE C O 1
ATOM 2174 N N . ASP C 1 72 ? 24.272 -13.343 -10.154 1.000 20.541 71 ASP C N 1
ATOM 2175 C CA . ASP C 1 72 ? 22.798 -13.314 -10.089 1.000 23.317 71 ASP C CA 1
ATOM 2176 C C . ASP C 1 72 ? 22.417 -11.946 -9.522 1.000 21.672 71 ASP C C 1
ATOM 2177 O O . ASP C 1 72 ? 22.847 -11.639 -8.410 1.000 21.966 71 ASP C O 1
ATOM 2182 N N . ILE C 1 73 ? 21.624 -11.185 -10.263 1.000 21.506 72 ILE C N 1
ATOM 2183 C CA . ILE C 1 73 ? 21.115 -9.876 -9.787 1.000 21.570 72 ILE C CA 1
ATOM 2184 C C . ILE C 1 73 ? 20.100 -10.149 -8.675 1.000 22.159 72 ILE C C 1
ATOM 2185 O O . ILE C 1 73 ? 19.134 -10.915 -8.901 1.000 25.242 72 ILE C O 1
ATOM 2190 N N . CYS C 1 74 ? 20.281 -9.514 -7.525 1.000 20.996 73 CYS C N 1
ATOM 2191 C CA . CYS C 1 74 ? 19.355 -9.624 -6.366 1.000 21.870 73 CYS C CA 1
ATOM 2192 C C . CYS C 1 74 ? 18.247 -8.586 -6.576 1.000 22.961 73 CYS C C 1
ATOM 2193 O O . CYS C 1 74 ? 17.054 -8.936 -6.557 1.000 24.859 73 CYS C O 1
ATOM 2196 N N . PHE C 1 75 ? 18.617 -7.328 -6.802 1.000 20.373 74 PHE C N 1
ATOM 2197 C CA . PHE C 1 75 ? 17.629 -6.300 -7.181 1.000 19.839 74 PHE C CA 1
ATOM 2198 C C . PHE C 1 75 ? 18.343 -5.160 -7.897 1.000 19.467 74 PHE C C 1
ATOM 2199 O O . PHE C 1 75 ? 19.555 -4.963 -7.760 1.000 17.975 74 PHE C O 1
ATOM 2207 N N . VAL C 1 76 ? 17.539 -4.441 -8.660 1.000 17.980 75 VAL C N 1
ATOM 2208 C CA . VAL C 1 76 ? 17.894 -3.202 -9.397 1.000 18.172 75 VAL C CA 1
ATOM 2209 C C . VAL C 1 76 ? 16.876 -2.186 -8.941 1.000 19.104 75 VAL C C 1
ATOM 2210 O O . VAL C 1 76 ? 15.682 -2.379 -9.214 1.000 20.327 75 VAL C O 1
ATOM 2214 N N . ASP C 1 77 ? 17.292 -1.157 -8.243 1.000 16.578 76 ASP C N 1
ATOM 2215 C CA . ASP C 1 77 ? 16.342 -0.228 -7.613 1.000 16.609 76 ASP C CA 1
ATOM 2216 C C . ASP C 1 77 ? 16.574 1.179 -8.156 1.000 15.972 76 ASP C C 1
ATOM 2217 O O . ASP C 1 77 ? 17.504 1.884 -7.700 1.000 16.663 76 ASP C O 1
ATOM 2222 N N . ARG C 1 78 ? 15.755 1.576 -9.121 1.000 16.650 77 ARG C N 1
ATOM 2223 C CA . ARG C 1 78 ? 15.822 2.942 -9.690 1.000 17.155 77 ARG C CA 1
ATOM 2224 C C . ARG C 1 78 ? 15.227 3.971 -8.729 1.000 18.005 77 ARG C C 1
ATOM 2225 O O . ARG C 1 78 ? 15.342 5.179 -9.025 1.000 19.647 77 ARG C O 1
ATOM 2233 N N . PHE C 1 79 ? 14.552 3.575 -7.662 1.000 17.548 78 PHE C N 1
ATOM 2234 C CA . PHE C 1 79 ? 13.933 4.515 -6.705 1.000 17.536 78 PHE C CA 1
ATOM 2235 C C . PHE C 1 79 ? 14.992 4.949 -5.690 1.000 19.991 78 PHE C C 1
ATOM 2236 O O . PHE C 1 79 ? 14.947 6.087 -5.189 1.000 21.800 78 PHE C O 1
ATOM 2244 N N . THR C 1 80 ? 15.923 4.051 -5.339 1.000 17.350 79 THR C N 1
ATOM 2245 C CA . THR C 1 80 ? 16.968 4.349 -4.345 1.000 17.810 79 THR C CA 1
ATOM 2246 C C . THR C 1 80 ? 18.330 4.509 -5.013 1.000 16.906 79 THR C C 1
ATOM 2247 O O . THR C 1 80 ? 19.218 4.985 -4.339 1.000 18.393 79 THR C O 1
ATOM 2251 N N . GLY C 1 81 ? 18.474 4.169 -6.292 1.000 16.359 80 GLY C N 1
ATOM 2252 C CA . GLY C 1 81 ? 19.795 4.197 -6.952 1.000 15.754 80 GLY C CA 1
ATOM 2253 C C . GLY C 1 81 ? 20.716 3.111 -6.411 1.000 16.284 80 GLY C C 1
ATOM 2254 O O . GLY C 1 81 ? 21.843 3.397 -6.072 1.000 16.037 80 GLY C O 1
ATOM 2255 N N . SER C 1 82 ? 20.234 1.873 -6.327 1.000 14.830 81 SER C N 1
ATOM 2256 C CA . SER C 1 82 ? 20.964 0.775 -5.652 1.000 14.934 81 SER C CA 1
ATOM 2257 C C . SER C 1 82 ? 20.939 -0.482 -6.518 1.000 15.463 81 SER C C 1
ATOM 2258 O O . SER C 1 82 ? 19.917 -0.758 -7.140 1.000 16.819 81 SER C O 1
ATOM 2261 N N . VAL C 1 83 ? 22.017 -1.251 -6.492 1.000 15.833 82 VAL C N 1
ATOM 2262 C CA . VAL C 1 83 ? 22.072 -2.587 -7.112 1.000 15.903 82 VAL C CA 1
ATOM 2263 C C . VAL C 1 83 ? 22.745 -3.510 -6.119 1.000 16.140 82 VAL C C 1
ATOM 2264 O O . VAL C 1 83 ? 23.718 -3.123 -5.493 1.000 15.578 82 VAL C O 1
ATOM 2268 N N . MET C 1 84 ? 22.201 -4.706 -5.991 1.000 17.109 83 MET C N 1
ATOM 2269 C CA . MET C 1 84 ? 22.864 -5.794 -5.252 1.000 17.524 83 MET C CA 1
ATOM 2270 C C . MET C 1 84 ? 22.846 -7.054 -6.108 1.000 16.616 83 MET C C 1
ATOM 2271 O O . MET C 1 84 ? 21.860 -7.314 -6.830 1.000 17.402 83 MET C O 1
ATOM 2276 N N . PHE C 1 85 ? 23.915 -7.825 -6.036 1.000 17.047 84 PHE C N 1
ATOM 2277 C CA . PHE C 1 85 ? 24.023 -9.075 -6.812 1.000 17.321 84 PHE C CA 1
ATOM 2278 C C . PHE C 1 85 ? 24.876 -10.049 -6.018 1.000 18.764 84 PHE C C 1
ATOM 2279 O O . PHE C 1 85 ? 25.538 -9.663 -5.051 1.000 18.761 84 PHE C O 1
ATOM 2287 N N . SER C 1 86 ? 24.831 -11.309 -6.426 1.000 18.379 85 SER C N 1
ATOM 2288 C CA . SER C 1 86 ? 25.525 -12.385 -5.698 1.000 20.156 85 SER C CA 1
ATOM 2289 C C . SER C 1 86 ? 26.316 -13.238 -6.680 1.000 19.846 85 SER C C 1
ATOM 2290 O O . SER C 1 86 ? 25.999 -13.254 -7.854 1.000 20.529 85 SER C O 1
ATOM 2293 N N . GLY C 1 87 ? 27.305 -13.943 -6.166 1.000 19.331 86 GLY C N 1
ATOM 2294 C CA . GLY C 1 87 ? 28.087 -14.896 -6.956 1.000 20.580 86 GLY C CA 1
ATOM 2295 C C . GLY C 1 87 ? 29.324 -15.269 -6.198 1.000 19.258 86 GLY C C 1
ATOM 2296 O O . GLY C 1 87 ? 29.484 -14.841 -5.054 1.000 18.727 86 GLY C O 1
ATOM 2297 N N . ASP C 1 88 ? 30.201 -16.054 -6.808 1.000 19.736 87 ASP C N 1
ATOM 2298 C CA . ASP C 1 88 ? 31.496 -16.336 -6.150 1.000 21.540 87 ASP C CA 1
ATOM 2299 C C . ASP C 1 88 ? 32.284 -15.022 -6.016 1.000 21.136 87 ASP C C 1
ATOM 2300 O O . ASP C 1 88 ? 32.022 -14.056 -6.793 1.000 20.642 87 ASP C O 1
ATOM 2305 N N . ILE C 1 89 ? 33.195 -14.939 -5.050 1.000 20.922 88 ILE C N 1
ATOM 2306 C CA . ILE C 1 89 ? 33.893 -13.666 -4.730 1.000 22.055 88 ILE C CA 1
ATOM 2307 C C . ILE C 1 89 ? 34.553 -13.106 -5.987 1.000 22.617 88 ILE C C 1
ATOM 2308 O O . ILE C 1 89 ? 34.434 -11.901 -6.221 1.000 21.511 88 ILE C O 1
ATOM 2313 N N . GLN C 1 90 ? 35.244 -13.916 -6.782 1.000 21.260 89 GLN C N 1
ATOM 2314 C CA . GLN C 1 90 ? 35.996 -13.378 -7.942 1.000 21.985 89 GLN C CA 1
ATOM 2315 C C . GLN C 1 90 ? 35.006 -12.827 -8.965 1.000 20.155 89 GLN C C 1
ATOM 2316 O O . GLN C 1 90 ? 35.279 -11.749 -9.522 1.000 20.459 89 GLN C O 1
ATOM 2322 N N . SER C 1 91 ? 33.851 -13.455 -9.166 1.000 20.947 90 SER C N 1
ATOM 2323 C CA . SER C 1 91 ? 32.839 -12.959 -10.137 1.000 19.730 90 SER C CA 1
ATOM 2324 C C . SER C 1 91 ? 32.265 -11.627 -9.647 1.000 17.982 90 SER C C 1
ATOM 2325 O O . SER C 1 91 ? 32.133 -10.683 -10.439 1.000 17.778 90 SER C O 1
ATOM 2328 N N . VAL C 1 92 ? 31.969 -11.551 -8.358 1.000 17.401 91 VAL C N 1
ATOM 2329 C CA . VAL C 1 92 ? 31.375 -10.316 -7.776 1.000 15.859 91 VAL C CA 1
ATOM 2330 C C . VAL C 1 92 ? 32.402 -9.179 -7.883 1.000 17.138 91 VAL C C 1
ATOM 2331 O O . VAL C 1 92 ? 32.034 -8.062 -8.294 1.000 15.928 91 VAL C O 1
ATOM 2335 N N . GLU C 1 93 ? 33.660 -9.435 -7.556 1.000 16.800 92 GLU C N 1
ATOM 2336 C CA . GLU C 1 93 ? 34.692 -8.378 -7.708 1.000 17.592 92 GLU C CA 1
ATOM 2337 C C . GLU C 1 93 ? 34.821 -7.949 -9.177 1.000 16.359 92 GLU C C 1
ATOM 2338 O O . GLU C 1 93 ? 34.986 -6.726 -9.447 1.000 17.135 92 GLU C O 1
ATOM 2344 N N . THR C 1 94 ? 34.847 -8.894 -10.136 1.000 16.858 93 THR C N 1
ATOM 2345 C CA . THR C 1 94 ? 34.968 -8.574 -11.574 1.000 17.121 93 THR C CA 1
ATOM 2346 C C . THR C 1 94 ? 33.832 -7.634 -11.965 1.000 16.334 93 THR C C 1
ATOM 2347 O O . THR C 1 94 ? 34.076 -6.622 -12.632 1.000 17.157 93 THR C O 1
ATOM 2351 N N . SER C 1 95 ? 32.604 -7.951 -11.550 1.000 16.852 94 SER C N 1
ATOM 2352 C CA . SER C 1 95 ? 31.425 -7.133 -11.901 1.000 16.406 94 SER C CA 1
ATOM 2353 C C . SER C 1 95 ? 31.562 -5.728 -11.292 1.000 16.224 94 SER C C 1
ATOM 2354 O O . SER C 1 95 ? 31.258 -4.753 -11.963 1.000 16.241 94 SER C O 1
ATOM 2357 N N . LEU C 1 96 ? 31.982 -5.631 -10.029 1.000 15.994 95 LEU C N 1
ATOM 2358 C CA . LEU C 1 96 ? 32.146 -4.309 -9.385 1.000 15.523 95 LEU C CA 1
ATOM 2359 C C . LEU C 1 96 ? 33.220 -3.518 -10.124 1.000 15.837 95 LEU C C 1
ATOM 2360 O O . LEU C 1 96 ? 33.032 -2.329 -10.357 1.000 15.532 95 LEU C O 1
ATOM 2365 N N . GLU C 1 97 ? 34.345 -4.138 -10.437 1.000 14.848 96 GLU C N 1
ATOM 2366 C CA . GLU C 1 97 ? 35.441 -3.466 -11.175 1.000 14.420 96 GLU C CA 1
ATOM 2367 C C . GLU C 1 97 ? 34.920 -2.969 -12.524 1.000 15.700 96 GLU C C 1
ATOM 2368 O O . GLU C 1 97 ? 35.235 -1.827 -12.916 1.000 16.249 96 GLU C O 1
ATOM 2374 N N . ASP C 1 98 ? 34.146 -3.790 -13.229 1.000 16.164 97 ASP C N 1
ATOM 2375 C CA . ASP C 1 98 ? 33.679 -3.400 -14.578 1.000 16.551 97 ASP C CA 1
ATOM 2376 C C . ASP C 1 98 ? 32.715 -2.226 -14.455 1.000 15.424 97 ASP C C 1
ATOM 2377 O O . ASP C 1 98 ? 32.762 -1.300 -15.289 1.000 15.590 97 ASP C O 1
ATOM 2382 N N . ILE C 1 99 ? 31.852 -2.222 -13.445 1.000 14.717 98 ILE C N 1
ATOM 2383 C CA . ILE C 1 99 ? 30.974 -1.051 -13.182 1.000 15.713 98 ILE C CA 1
ATOM 2384 C C . ILE C 1 99 ? 31.834 0.193 -12.940 1.000 14.953 98 ILE C C 1
ATOM 2385 O O . ILE C 1 99 ? 31.559 1.214 -13.563 1.000 15.897 98 ILE C O 1
ATOM 2390 N N . LEU C 1 100 ? 32.801 0.143 -12.031 1.000 14.926 99 LEU C N 1
ATOM 2391 C CA . LEU C 1 100 ? 33.619 1.330 -11.694 1.000 14.750 99 LEU C CA 1
ATOM 2392 C C . LEU C 1 100 ? 34.363 1.822 -12.924 1.000 15.110 99 LEU C C 1
ATOM 2393 O O . LEU C 1 100 ? 34.375 3.031 -13.158 1.000 15.611 99 LEU C O 1
ATOM 2398 N N . GLU C 1 101 ? 34.947 0.913 -13.703 1.000 15.129 100 GLU C N 1
ATOM 2399 C CA . GLU C 1 101 ? 35.764 1.338 -14.853 1.000 16.359 100 GLU C CA 1
ATOM 2400 C C . GLU C 1 101 ? 34.853 2.007 -15.898 1.000 16.426 100 GLU C C 1
ATOM 2401 O O . GLU C 1 101 ? 35.253 3.022 -16.463 1.000 17.291 100 GLU C O 1
ATOM 2407 N N . TYR C 1 102 ? 33.680 1.442 -16.161 1.000 15.447 101 TYR C N 1
ATOM 2408 C CA . TYR C 1 102 ? 32.768 2.021 -17.170 1.000 16.295 101 TYR C CA 1
ATOM 2409 C C . TYR C 1 102 ? 32.339 3.415 -16.690 1.000 16.217 101 TYR C C 1
ATOM 2410 O O . TYR C 1 102 ? 32.382 4.390 -17.446 1.000 15.859 101 TYR C O 1
ATOM 2419 N N . PHE C 1 103 ? 31.858 3.517 -15.447 1.000 15.572 102 PHE C N 1
ATOM 2420 C CA . PHE C 1 103 ? 31.358 4.805 -14.937 1.000 15.894 102 PHE C CA 1
ATOM 2421 C C . PHE C 1 103 ? 32.469 5.843 -14.895 1.000 15.618 102 PHE C C 1
ATOM 2422 O O . PHE C 1 103 ? 32.226 7.031 -15.250 1.000 17.110 102 PHE C O 1
ATOM 2430 N N . LYS C 1 104 ? 33.664 5.456 -14.489 1.000 16.115 103 LYS C N 1
ATOM 2431 C CA . LYS C 1 104 ? 34.794 6.410 -14.429 1.000 17.306 103 LYS C CA 1
ATOM 2432 C C . LYS C 1 104 ? 35.262 6.756 -15.830 1.000 19.113 103 LYS C C 1
ATOM 2433 O O . LYS C 1 104 ? 35.445 7.964 -16.092 1.000 20.360 103 LYS C O 1
ATOM 2439 N N . ASN C 1 105 ? 35.522 5.756 -16.665 1.000 17.377 104 ASN C N 1
ATOM 2440 C CA . ASN C 1 105 ? 36.239 5.982 -17.953 1.000 19.709 104 ASN C CA 1
ATOM 2441 C C . ASN C 1 105 ? 35.304 6.364 -19.089 1.000 21.625 104 ASN C C 1
ATOM 2442 O O . ASN C 1 105 ? 35.751 7.151 -19.982 1.000 25.719 104 ASN C O 1
ATOM 2447 N N . SER C 1 106 ? 34.103 5.801 -19.160 1.000 17.683 105 SER C N 1
ATOM 2448 C CA . SER C 1 106 ? 33.173 6.105 -20.284 1.000 18.978 105 SER C CA 1
ATOM 2449 C C . SER C 1 106 ? 32.264 7.263 -19.909 1.000 21.586 105 SER C C 1
ATOM 2450 O O . SER C 1 106 ? 31.975 8.072 -20.834 1.000 24.156 105 SER C O 1
ATOM 2453 N N . LEU C 1 107 ? 31.749 7.317 -18.668 1.000 18.187 106 LEU C N 1
ATOM 2454 C CA . LEU C 1 107 ? 30.776 8.369 -18.266 1.000 19.381 106 LEU C CA 1
ATOM 2455 C C . LEU C 1 107 ? 31.487 9.550 -17.584 1.000 18.852 106 LEU C C 1
ATOM 2456 O O . LEU C 1 107 ? 30.881 10.631 -17.529 1.000 22.780 106 LEU C O 1
ATOM 2461 N N . GLY C 1 108 ? 32.698 9.410 -17.060 1.000 19.905 107 GLY C N 1
ATOM 2462 C CA . GLY C 1 108 ? 33.382 10.516 -16.363 1.000 18.426 107 GLY C CA 1
ATOM 2463 C C . GLY C 1 108 ? 32.769 10.836 -15.011 1.000 19.761 107 GLY C C 1
ATOM 2464 O O . GLY C 1 108 ? 33.035 11.928 -14.461 1.000 21.100 107 GLY C O 1
ATOM 2465 N N . PHE C 1 109 ? 32.054 9.881 -14.412 1.000 17.926 108 PHE C N 1
ATOM 2466 C CA . PHE C 1 109 ? 31.471 10.047 -13.071 1.000 17.580 108 PHE C CA 1
ATOM 2467 C C . PHE C 1 109 ? 32.557 9.995 -11.999 1.000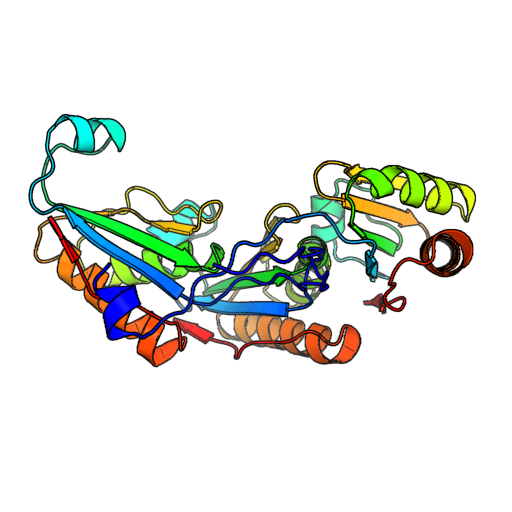 17.583 108 PHE C C 1
ATOM 2468 O O . PHE C 1 109 ? 33.602 9.361 -12.218 1.000 17.762 108 PHE C O 1
ATOM 2476 N N . SER C 1 110 ? 32.301 10.635 -10.861 1.000 17.733 109 SER C N 1
ATOM 2477 C CA A SER C 1 110 ? 33.137 10.445 -9.654 0.500 18.612 109 SER C CA 1
ATOM 2478 C CA B SER C 1 110 ? 33.100 10.458 -9.627 0.500 17.660 109 SER C CA 1
ATOM 2479 C C . SER C 1 110 ? 32.895 9.024 -9.138 1.000 16.733 109 SER C C 1
ATOM 2480 O O . SER C 1 110 ? 31.746 8.565 -9.160 1.000 18.136 109 SER C O 1
ATOM 2485 N N . THR C 1 111 ? 33.962 8.323 -8.770 1.000 16.709 110 THR C N 1
ATOM 248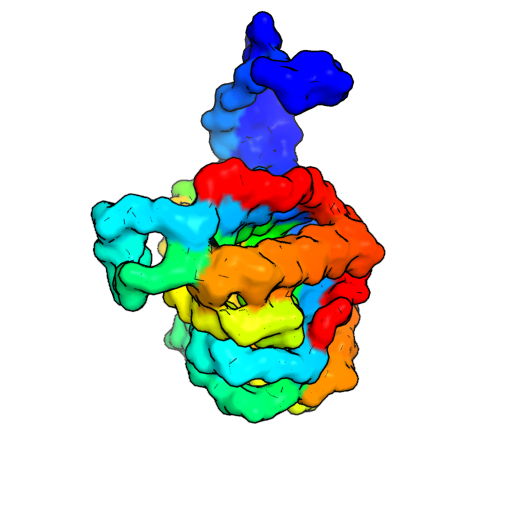6 C CA . THR C 1 111 ? 33.820 6.930 -8.295 1.000 15.459 110 THR C CA 1
ATOM 2487 C C . THR C 1 111 ? 34.717 6.724 -7.094 1.000 16.971 110 THR C C 1
ATOM 2488 O O . THR C 1 111 ? 35.889 7.144 -7.088 1.000 20.110 110 THR C O 1
ATOM 2492 N N . VAL C 1 112 ? 34.219 5.930 -6.183 1.000 15.469 111 VAL C N 1
ATOM 2493 C CA . VAL C 1 112 ? 34.988 5.424 -5.030 1.000 15.726 111 VAL C CA 1
ATOM 2494 C C . VAL C 1 112 ? 35.783 4.189 -5.447 1.000 15.929 111 VAL C C 1
ATOM 2495 O O . VAL C 1 112 ? 35.483 3.533 -6.444 1.000 16.319 111 VAL C O 1
ATOM 2499 N N . PRO C 1 113 ? 36.759 3.778 -4.625 1.000 15.192 112 PRO C N 1
ATOM 2500 C CA . PRO C 1 113 ? 37.402 2.498 -4.837 1.000 16.659 112 PRO C CA 1
ATOM 2501 C C . PRO C 1 113 ? 36.458 1.338 -4.530 1.000 16.686 112 PRO C C 1
ATOM 2502 O O . PRO C 1 113 ? 35.432 1.480 -3.872 1.000 15.717 112 PRO C O 1
ATOM 2506 N N . LEU C 1 114 ? 36.880 0.172 -4.973 1.000 15.949 113 LEU C N 1
ATOM 2507 C CA . LEU C 1 114 ? 36.271 -1.104 -4.587 1.000 15.921 113 LEU C CA 1
ATOM 2508 C C . LEU C 1 114 ? 36.615 -1.392 -3.124 1.000 16.218 113 LEU C C 1
ATOM 2509 O O . LEU C 1 114 ? 37.793 -1.374 -2.733 1.000 16.309 113 LEU C O 1
ATOM 2514 N N . THR C 1 115 ? 35.614 -1.640 -2.303 1.000 14.445 114 THR C N 1
ATOM 2515 C CA . THR C 1 115 ? 35.840 -1.941 -0.885 1.000 15.596 114 THR C CA 1
ATOM 2516 C C . THR C 1 115 ? 35.323 -3.339 -0.549 1.000 14.970 114 THR C C 1
ATOM 2517 O O . THR C 1 115 ? 34.442 -3.888 -1.274 1.000 15.146 114 THR C O 1
ATOM 2521 N N . LYS C 1 116 ? 35.906 -3.932 0.488 1.000 15.757 115 LYS C N 1
ATOM 2522 C CA . LYS C 1 116 ? 35.706 -5.356 0.839 1.000 15.526 115 LYS C CA 1
ATOM 2523 C C . LYS C 1 116 ? 35.449 -5.497 2.335 1.000 15.851 115 LYS C C 1
ATOM 2524 O O . LYS C 1 116 ? 36.181 -4.904 3.152 1.000 17.083 115 LYS C O 1
ATOM 2530 N N . SER C 1 117 ? 34.468 -6.319 2.693 1.000 16.204 116 SER C N 1
ATOM 2531 C CA . SER C 1 117 ? 34.260 -6.763 4.091 1.000 17.200 116 SER C CA 1
ATOM 2532 C C . SER C 1 117 ? 33.930 -8.262 4.100 1.000 19.808 116 SER C C 1
ATOM 2533 O O . SER C 1 117 ? 34.000 -8.915 3.077 1.000 20.976 116 SER C O 1
#

Radius of gyration: 21.78 Å; Cα contacts (8 Å, |Δi|>4): 827; chains: 3; bounding box: 50×57×54 Å

Secondary structure (DSSP, 8-state):
--EEEEEE----EEEEEEEESS--HHHHHHHT--S-SEEEEEEEESGGGHHHHHHHHHHHSS-EEEEEETTTTEEEEEE-HHHHHHHHHHHHHHHHHTT--B----EE-/-EEEEEEEEE--EEEEEEEESS--HHHHHHHT--S-SEEEEEEEESGGGHHHHHHHHHTSTT-EEEEEETTTTEEEEEE-HHHHHHHHHHHHHHHHHHH--B----EE-/-HHHHHHT---EEEEEEE--EEEEEEEESS--HHHHHHHT--S-SEEEEEEEESGGGHHHHHHHHHHHSS-EEEEEETTTTEEEEEE-HHHHHHHHHHHHHHHHHTS--EEPPPEE-

Sequence (335 aa):
IDRIIQQESVPGKQITLAHVIAAPIEAVYECLGVDHEGAIGVVSLTPNETAIIAADIAGAAANIDICFVDRFTGSVMMFSGDIQQSVETSLEDILEYFKNSLGFSSTVPLTKSIDRIIQQESVPGKKQITLAHVIAAPIEAVYECLGVDHEGAIGVVSLTPNETAIIAADIAGAAANIDICFVDRFTGSVMFSGDIQSVETSLEDILEYFKNSLGFSSTVPLTKSGMIEELGKIDRIIQQQESVPGKQITLAHVIAAPIEAVYECLGVDHEGAIGVVSLTPNETAIIAADIAGAAANIDICFVDRFTGSVMFSGDIQSVETSLEDILEYFKNSLGFSSTVPLTKS

Solvent-accessible surface area: 15297 Å² total; per-residue (Å²): 141,102,137,98,104,49,108,53,62,38,43,81,71,0,70,70,0,31,0,45,34,84,12,120,107,69,45,12,118,105,42,68,33,109,73,128,27,0,1,0,21,1,41,3,44,3,51,7,0,0,2,0,0,0,8,21,0,24,76,29,21,134,18,100,44,40,68,35,39,38,126,83,0,24,0,44,0,17,17,67,65,119,17,0,39,50,0,0,92,47,0,20,100,35,0,118,98,66,18,58,12,63,43,43,98,41,53,131,93,139,112,106,25,29,15,17,30,5,32,0,66,28,0,2,4,0,0,0,0,21,81,11,38,107,43,1,12,120,67,35,71,37,109,65,127,32,0,0,0,0,0,3,2,15,3,50,8,0,0,3,0,0,0,10,29,0,19,71,34,76,98,14,96,39,36,41,34,13,36,124,40,0,0,0,1,0,20,10,62,50,120,15,0,38,72,0,0,76,64,0,21,92,44,0,107,116,52,19,59,9,66,52,20,103,53,19,106,46,77,141,147,41,122,139,50,182,104,140,166,88,58,92,61,80,51,82,0,111,22,0,2,1,0,0,0,1,34,82,10,31,107,45,0,12,117,66,34,68,32,111,60,121,31,0,0,0,0,0,4,3,14,32,51,115,10,0,109,68,0,7,101,29,0,40,90,30,23,130,18,99,69,36,43,56,15,147,148,39,0,0,0,0,0,13,16,79,73,123,17,0,16,49,0,0,73,50,0,17,92,83,0,107,107,77,67,64,26,62,41,23,100,42,15,113,52

B-factor: mean 22.66, std 8.43, range [13.55, 79.17]

Nearest PDB structures (foldseek):
  6xpj-assembly1_C-2  TM=1.007E+00  e=4.688E-23  Streptococcus intermedius SK54 = ATCC 27335
  6xpi-assembly1_B  TM=1.004E+00  e=5.375E-22  Streptococcus intermedius SK54 = ATCC 27335
  6xpj-assembly1_B-2  TM=9.958E-01  e=1.238E-21  Streptococcus intermedius SK54 = ATCC 27335
  6xpk-assembly1_A  TM=9.801E-01  e=1.354E-18  Streptococcus intermedius SK54 = ATCC 27335
  3ia0-assembly1_A  TM=9.754E-01  e=1.809E-14  Escherichia coli K-12

InterPro domains:
  IPR000249 Bacterial microcompartment domain [PF00936] (45-102)
  IPR000249 Bacterial microcompartment domain [SM00877] (44-116)
  IPR009307 Bacterial microcompartment shell protein EutS/PduU/CutR [PIRSF012296] (6-116)
  IPR009307 Bacterial microcompartment shell protein EutS/PduU/CutR [PTHR40449] (7-116)
  IPR037233 CcmK-like superfamily [G3DSA:3.30.70.1710] (3-116)
  IPR037233 CcmK-like superfamily [SSF143414] (44-109)

Foldseek 3Di:
DDDDDDDDDKAWEKPAWEKAAQDDPVVCVVLPHDNDFIKTKIATPPLQCLVVLVVQLVVQAPKAWSDRDSPRSMTMIGDHPVSSLRSSVRSQCCSCVPVVGHYDDYYYD/DDDDDDDDDKAWAWPAWEKAAQDDPVVCVVLVHDNDAIKTKIATPPLQCLVVLCVQLVVFPFKDWSDRDSPRSMTMIGGHPVSSQVSSVSSQVCSCPPVVYHYDDYYYD/DCCCVVVVPDDDDDDDDKAWEKPAWEKAAQDDPVVCVVLPHDNDFIKTKIATPPLQCLVVLVVQLVVQAPWAWSDRDSPRSMTMIGDHPVSSVRSSVSSQCCSCPVVVGHYDDYYYD

Organism: Streptococcus intermedius (strain ATCC 27335 / DSM 20573 / CCUG 32759 / CIP 103248 / JCM 12996 / LMG 17840 / NCTC 11324 / SK54 / 1877) (NCBI:txid1095731)